Protein AF-A0A7X7X8V9-F1 (afdb_monomer_lite)

pLDDT: mean 85.04, std 15.78, range [30.56, 98.25]

Foldseek 3Di:
DDDDPPPLAQDPVLVVVLVVCQVQQFWKWFFFQPPVVRDTDIWTWRWHDWDADPRWIWTFTQTPVVRGTAIGTNSRTPDMDTDPDGDDDDPPDDPVLVVLAQQGHFQDVAWDKWKKKFAQVVLVVVVVGRHHPQWDWAADPNNIIIIIDTGGDLPSVLVVQCVCPVRMATPDDPVSNVVNVVVVVVVCVVVVD

Secondary structure (DSSP, 8-state):
--PPP---PPPHHHHHHHHHHHHHTEEEEEEEEETTTTEEEEEEEEEEEEEEETTEEEEEEEETTTTEEEEEEGGGEEEEEEEEEE----TT--HHHHHT-S--TT--SS-EEEEEEE-HHHHHHHHTS---TT-EEEE-TTS-EEEEEEES-HHHHHHHHHTTGGGEEEEE-HHHHHHHHHHHHHHHHHHT-

Sequence (193 aa):
TFSAPMLISANEQFLLDIHHAIYGSQCLWIRYYAAYRGEYTERTVMPYHLNNVRGDWYLIAFDKLRNEFRTFLVSRIENLKIMPEKFIRDAKFSVSDWMENAFQAERSSESTDISIKFNAVTARYIRERNWHISQRIEELEDGCLILHLKIGGLGELKRWVLQYGSGAEVLSPESLRQECIDEIKSVAGVYGI

Structure (mmCIF, N/CA/C/O backbone):
data_AF-A0A7X7X8V9-F1
#
_entry.id   AF-A0A7X7X8V9-F1
#
loop_
_atom_site.group_PDB
_atom_site.id
_atom_site.type_symbol
_atom_site.label_atom_id
_atom_site.label_alt_id
_atom_site.label_comp_id
_atom_site.label_asym_id
_atom_site.label_entity_id
_atom_site.label_seq_id
_atom_site.pdbx_PDB_ins_code
_atom_site.Cartn_x
_atom_site.Cartn_y
_atom_site.Cartn_z
_atom_site.occupancy
_atom_site.B_iso_or_equiv
_atom_site.auth_seq_id
_atom_site.auth_comp_id
_atom_site.auth_asym_id
_atom_site.auth_atom_id
_atom_site.pdbx_PDB_model_num
ATOM 1 N N . THR A 1 1 ? -19.572 10.347 -28.412 1.00 40.00 1 THR A N 1
ATOM 2 C CA . THR A 1 1 ? -19.564 11.035 -27.106 1.00 40.00 1 THR A CA 1
ATOM 3 C C . THR A 1 1 ? -19.126 10.019 -26.080 1.00 40.00 1 THR A C 1
ATOM 5 O O . THR A 1 1 ? -19.896 9.116 -25.785 1.00 40.00 1 THR A O 1
ATOM 8 N N . PHE A 1 2 ? -17.861 10.047 -25.661 1.00 32.69 2 PHE A N 1
ATOM 9 C CA . PHE A 1 2 ? -17.388 9.121 -24.632 1.00 32.69 2 PHE A CA 1
ATOM 10 C C . PHE A 1 2 ? -18.132 9.453 -23.338 1.00 32.69 2 PHE A C 1
ATOM 12 O O . PHE A 1 2 ? -17.999 10.557 -22.815 1.00 32.69 2 PHE A O 1
ATOM 19 N N . SER A 1 3 ? -18.975 8.531 -22.875 1.00 31.84 3 SER A N 1
ATOM 20 C CA . SER A 1 3 ? -19.481 8.570 -21.508 1.00 31.84 3 SER A CA 1
ATOM 21 C C . SER A 1 3 ? -18.255 8.444 -20.613 1.00 31.84 3 SER A C 1
ATOM 23 O O . SER A 1 3 ? -17.506 7.473 -20.733 1.00 31.84 3 SER A O 1
ATOM 25 N N . ALA A 1 4 ? -17.994 9.467 -19.798 1.00 30.56 4 ALA A N 1
ATOM 26 C CA . ALA A 1 4 ? -16.993 9.348 -18.755 1.00 30.56 4 ALA A CA 1
ATOM 27 C C . ALA A 1 4 ? -17.368 8.110 -17.926 1.00 30.56 4 ALA A C 1
ATOM 29 O O . ALA A 1 4 ? -18.532 8.011 -17.519 1.00 30.56 4 ALA A O 1
ATOM 30 N N . PRO A 1 5 ? -16.452 7.147 -17.710 1.00 36.91 5 PRO A N 1
ATOM 31 C CA . PRO A 1 5 ? -16.730 6.075 -16.768 1.00 36.91 5 PRO A CA 1
ATOM 32 C C . PRO A 1 5 ? -17.153 6.728 -15.451 1.00 36.91 5 PRO A C 1
ATOM 34 O O . PRO A 1 5 ? -16.608 7.776 -15.094 1.00 36.91 5 PRO A O 1
ATOM 37 N N . MET A 1 6 ? -18.137 6.150 -14.755 1.00 38.22 6 MET A N 1
ATOM 38 C CA . MET A 1 6 ? -18.414 6.526 -13.370 1.00 38.22 6 MET A CA 1
ATOM 39 C C . MET A 1 6 ? -17.099 6.359 -12.608 1.00 38.22 6 MET A C 1
ATOM 41 O O . MET A 1 6 ? -16.708 5.247 -12.259 1.00 38.22 6 MET A O 1
ATOM 45 N N . LEU A 1 7 ? -16.371 7.461 -12.430 1.00 44.31 7 LEU A N 1
ATOM 46 C CA . LEU A 1 7 ? -15.256 7.517 -11.513 1.00 44.31 7 LEU A CA 1
ATOM 47 C C . LEU A 1 7 ? -15.874 7.153 -10.173 1.00 44.31 7 LEU A C 1
ATOM 49 O O . LEU A 1 7 ? -16.784 7.842 -9.713 1.00 44.31 7 LEU A O 1
ATOM 53 N N . ILE A 1 8 ? -15.434 6.043 -9.584 1.00 52.38 8 ILE A N 1
ATOM 54 C CA . ILE A 1 8 ? -15.763 5.726 -8.199 1.00 52.38 8 ILE A CA 1
ATOM 55 C C . ILE A 1 8 ? -14.981 6.741 -7.357 1.00 52.38 8 ILE A C 1
ATOM 57 O O . ILE A 1 8 ? -13.916 6.447 -6.821 1.00 52.38 8 ILE A O 1
ATOM 61 N N . SER A 1 9 ? -15.449 7.986 -7.343 1.00 57.31 9 SER A N 1
ATOM 62 C CA . SER A 1 9 ? -14.928 9.034 -6.489 1.00 57.31 9 SER A CA 1
ATOM 63 C C . SER A 1 9 ? -15.422 8.774 -5.073 1.00 57.31 9 SER A C 1
ATOM 65 O O . SER A 1 9 ? -16.513 8.243 -4.848 1.00 57.31 9 SER A O 1
ATOM 67 N N . ALA A 1 10 ? -14.590 9.108 -4.091 1.00 62.38 10 ALA A N 1
ATOM 68 C CA . ALA A 1 10 ? -15.021 9.073 -2.705 1.00 62.38 10 ALA A CA 1
ATOM 69 C C . ALA A 1 10 ? -16.241 9.994 -2.533 1.00 62.38 10 ALA A C 1
ATOM 71 O O . ALA A 1 10 ? -16.217 11.141 -2.977 1.00 62.38 10 ALA A O 1
ATOM 72 N N . ASN A 1 11 ? -17.295 9.487 -1.892 1.00 80.88 11 ASN A N 1
ATOM 73 C CA . ASN A 1 11 ? -18.455 10.292 -1.529 1.00 80.88 11 ASN A CA 1
ATOM 74 C C . ASN A 1 11 ? -17.997 11.440 -0.610 1.00 80.88 11 ASN A C 1
ATOM 76 O O . ASN A 1 11 ? -17.388 11.187 0.431 1.00 80.88 11 ASN A O 1
ATOM 80 N N . GLU A 1 12 ? -18.284 12.688 -0.986 1.00 86.69 12 GLU A N 1
ATOM 81 C CA . GLU A 1 12 ? -17.872 13.882 -0.234 1.00 86.69 12 GLU A CA 1
ATOM 82 C C . GLU A 1 12 ? -18.353 13.843 1.221 1.00 86.69 12 GLU A C 1
ATOM 84 O O . GLU A 1 12 ? -17.598 14.181 2.133 1.00 86.69 12 GLU A O 1
ATOM 89 N N . GLN A 1 13 ? -19.566 13.334 1.459 1.00 91.56 13 GLN A N 1
ATOM 90 C CA . GLN A 1 13 ? -20.106 13.182 2.807 1.00 91.56 13 GLN A CA 1
ATOM 91 C C . GLN A 1 13 ? -19.273 12.204 3.640 1.00 91.56 13 GLN A C 1
ATOM 93 O O . GLN A 1 13 ? -19.005 12.467 4.808 1.00 91.56 13 GLN A O 1
ATOM 98 N N . PHE A 1 14 ? -18.794 11.110 3.041 1.00 94.81 14 PHE A N 1
ATOM 99 C CA . PHE A 1 14 ? -17.939 10.160 3.755 1.00 94.81 14 PHE A CA 1
ATOM 100 C C . PHE A 1 14 ? -16.604 10.791 4.139 1.00 94.81 14 PHE A C 1
ATOM 102 O O . PHE A 1 14 ? -16.119 10.542 5.238 1.00 94.81 14 PHE A O 1
ATOM 109 N N . LEU A 1 15 ? -16.018 11.634 3.286 1.00 94.81 15 LEU A N 1
ATOM 110 C CA . LEU A 1 15 ? -14.788 12.350 3.635 1.00 94.81 15 LEU A CA 1
ATOM 111 C C . LEU A 1 15 ? -15.001 13.274 4.840 1.00 94.81 15 LEU A C 1
ATOM 113 O O . LEU A 1 15 ? -14.177 13.274 5.756 1.00 94.81 15 LEU A O 1
ATOM 117 N N . LEU A 1 16 ? -16.119 14.006 4.872 1.00 95.50 16 LEU A N 1
ATOM 118 C CA . LEU A 1 16 ? -16.482 14.873 5.997 1.00 95.50 16 LEU A CA 1
ATOM 119 C C . LEU A 1 16 ? -16.727 14.074 7.282 1.00 95.50 16 LEU A C 1
ATOM 121 O O . LEU A 1 16 ? -16.186 14.417 8.333 1.00 95.50 16 LEU A O 1
ATOM 125 N N . ASP A 1 17 ? -17.482 12.980 7.204 1.00 96.75 17 ASP A N 1
ATOM 126 C CA . ASP A 1 17 ? -17.793 12.135 8.359 1.00 96.75 17 ASP A CA 1
ATOM 127 C C . ASP A 1 17 ? -16.538 11.466 8.930 1.00 96.75 17 ASP A C 1
ATOM 129 O O . ASP A 1 17 ? -16.342 11.426 10.148 1.00 96.75 17 ASP A O 1
ATOM 133 N N . ILE A 1 18 ? -15.646 10.987 8.059 1.00 97.44 18 ILE A N 1
ATOM 134 C CA . ILE A 1 18 ? -14.354 10.434 8.469 1.00 97.44 18 ILE A CA 1
ATOM 135 C C . ILE A 1 18 ? -13.502 11.525 9.122 1.00 97.44 18 ILE A C 1
ATOM 137 O O . ILE A 1 18 ? -12.921 11.285 10.180 1.00 97.44 18 ILE A O 1
ATOM 141 N N . HIS A 1 19 ? -13.439 12.726 8.541 1.00 96.06 19 HIS A N 1
ATOM 142 C CA . HIS A 1 19 ? -12.697 13.844 9.121 1.00 96.06 19 HIS A CA 1
ATOM 143 C C . HIS A 1 19 ? -13.219 14.209 10.522 1.00 96.06 19 HIS A C 1
ATOM 145 O O . HIS A 1 19 ? -12.429 14.357 11.458 1.00 96.06 19 HIS A O 1
ATOM 151 N N . HIS A 1 20 ? -14.543 14.270 10.706 1.00 95.69 20 HIS A N 1
ATOM 152 C CA . HIS A 1 20 ? -15.156 14.473 12.020 1.00 95.69 20 HIS A CA 1
ATOM 153 C C . HIS A 1 20 ? -14.797 13.362 13.010 1.00 95.69 20 HIS A C 1
ATOM 155 O O . HIS A 1 20 ? -14.433 13.655 14.150 1.00 95.69 20 HIS A O 1
ATOM 161 N N . ALA A 1 21 ? -14.840 12.097 12.586 1.00 97.25 21 ALA A N 1
ATOM 162 C CA . ALA A 1 21 ? -14.486 10.971 13.444 1.00 97.25 21 ALA A CA 1
ATOM 163 C C . ALA A 1 21 ? -13.001 10.977 13.847 1.00 97.25 21 ALA A C 1
ATOM 165 O O . ALA A 1 21 ? -12.688 10.691 15.004 1.00 97.25 21 ALA A O 1
ATOM 166 N N . ILE A 1 22 ? -12.091 11.366 12.943 1.00 96.50 22 ILE A N 1
ATOM 167 C CA . ILE A 1 22 ? -10.662 11.551 13.250 1.00 96.50 22 ILE A CA 1
ATOM 168 C C . ILE A 1 22 ? -10.482 12.639 14.313 1.00 96.50 22 ILE A C 1
ATOM 170 O O . ILE A 1 22 ? -9.761 12.433 15.292 1.00 96.50 22 ILE A O 1
ATOM 174 N N . TYR A 1 23 ? -11.138 13.791 14.138 1.00 95.38 23 TYR A N 1
ATOM 175 C CA . TYR A 1 23 ? -11.033 14.913 15.073 1.00 95.38 23 TYR A CA 1
ATOM 176 C C . TYR A 1 23 ? -11.617 14.564 16.450 1.00 95.38 23 TYR A C 1
ATOM 178 O O . TYR A 1 23 ? -11.004 14.828 17.483 1.00 95.38 23 TYR A O 1
ATOM 186 N N . GLY A 1 24 ? -12.776 13.900 16.474 1.00 96.06 24 GLY A N 1
ATOM 187 C CA . GLY A 1 24 ? -13.455 13.459 17.694 1.00 96.06 24 GLY A CA 1
ATOM 188 C C . GLY A 1 24 ? -12.862 12.208 18.353 1.00 96.06 24 GLY A C 1
ATOM 189 O O . GLY A 1 24 ? -13.334 11.821 19.425 1.00 96.06 24 GLY A O 1
ATOM 190 N N . SER A 1 25 ? -11.860 11.577 17.726 1.00 96.69 25 SER A N 1
ATOM 191 C CA . SER A 1 25 ? -11.327 10.254 18.093 1.00 96.69 25 SER A CA 1
ATOM 192 C C . SER A 1 25 ? -12.442 9.222 18.307 1.00 96.69 25 SER A C 1
ATOM 194 O O . SER A 1 25 ? -12.468 8.507 19.308 1.00 96.69 25 SER A O 1
ATOM 196 N N . GLN A 1 26 ? -13.398 9.176 17.377 1.00 98.00 26 GLN A N 1
ATOM 197 C CA . GLN A 1 26 ? -14.528 8.247 17.387 1.00 98.00 26 GLN A CA 1
ATOM 198 C C . GLN A 1 26 ? -14.274 7.073 16.448 1.00 98.00 26 GLN A C 1
ATOM 200 O O . GLN A 1 26 ? -13.757 7.248 15.345 1.00 98.00 26 GLN A O 1
ATOM 205 N N . CYS A 1 27 ? -14.658 5.873 16.874 1.00 98.06 27 CYS A N 1
ATOM 206 C CA . CYS A 1 27 ? -14.641 4.701 16.009 1.00 98.06 27 CYS A CA 1
ATOM 207 C C . CYS A 1 27 ? -15.608 4.890 14.828 1.00 98.06 27 CYS A C 1
ATOM 209 O O . CYS A 1 27 ? -16.650 5.539 14.941 1.00 98.06 27 CYS A O 1
ATOM 211 N N . LEU A 1 28 ? -15.291 4.258 13.703 1.00 98.12 28 LEU A N 1
ATOM 212 C CA . LEU A 1 28 ? -16.157 4.158 12.534 1.00 98.12 28 LEU A CA 1
ATOM 213 C C . LEU A 1 28 ? -16.538 2.701 12.324 1.00 98.12 28 LEU A C 1
ATOM 215 O O . LEU A 1 28 ? -15.669 1.832 12.327 1.00 98.12 28 LEU A O 1
ATOM 219 N N . TRP A 1 29 ? -17.816 2.437 12.087 1.00 98.25 29 TRP A N 1
ATOM 220 C CA . TRP A 1 29 ? -18.228 1.198 11.440 1.00 98.25 29 TRP A CA 1
ATOM 221 C C . TRP A 1 29 ? -18.285 1.436 9.932 1.00 98.25 29 TRP A C 1
ATOM 223 O O . TRP A 1 29 ? -18.834 2.447 9.492 1.00 98.25 29 TRP A O 1
ATOM 233 N N . ILE A 1 30 ? -17.719 0.523 9.145 1.00 97.69 30 ILE A N 1
ATOM 234 C CA . ILE A 1 30 ? -17.707 0.591 7.683 1.00 97.69 30 ILE A CA 1
ATOM 235 C C . ILE A 1 30 ? -18.130 -0.748 7.075 1.00 97.69 30 ILE A C 1
ATOM 237 O O . ILE A 1 30 ? -17.698 -1.812 7.528 1.00 97.69 30 ILE A O 1
ATOM 241 N N . ARG A 1 31 ? -18.921 -0.690 6.001 1.00 96.44 31 ARG A N 1
ATOM 242 C CA . ARG A 1 31 ? -19.138 -1.802 5.068 1.00 96.44 31 ARG A CA 1
ATOM 243 C C . ARG A 1 31 ? -18.219 -1.592 3.870 1.00 96.44 31 ARG A C 1
ATOM 245 O O . ARG A 1 31 ? -18.396 -0.650 3.103 1.00 96.44 31 ARG A O 1
ATOM 252 N N . TYR A 1 32 ? -17.197 -2.430 3.755 1.00 93.50 32 TYR A N 1
ATOM 253 C CA . TYR A 1 32 ? -16.057 -2.235 2.863 1.00 93.50 32 TYR A CA 1
ATOM 254 C C . TYR A 1 32 ? -15.944 -3.361 1.837 1.00 93.50 32 TYR A C 1
ATOM 256 O O . TYR A 1 32 ? -15.945 -4.540 2.205 1.00 93.50 32 TYR A O 1
ATOM 264 N N . TYR A 1 33 ? -15.794 -3.001 0.562 1.00 85.75 33 TYR A N 1
ATOM 265 C CA . TYR A 1 33 ? -15.563 -3.958 -0.516 1.00 85.75 33 TYR A CA 1
ATOM 266 C C . TYR A 1 33 ? -14.106 -4.449 -0.526 1.00 85.75 33 TYR A C 1
ATOM 268 O O . TYR A 1 33 ? -13.170 -3.718 -0.871 1.00 85.75 33 TYR A O 1
ATOM 276 N N . ALA A 1 34 ? -13.899 -5.715 -0.165 1.00 77.94 34 ALA A N 1
ATOM 277 C CA . ALA A 1 34 ? -12.593 -6.359 -0.173 1.00 77.94 34 ALA A CA 1
ATOM 278 C C . ALA A 1 34 ? -12.293 -6.930 -1.568 1.00 77.94 34 ALA A C 1
ATOM 280 O O . ALA A 1 34 ? -12.516 -8.110 -1.824 1.00 77.94 34 ALA A O 1
ATOM 281 N N . ALA A 1 35 ? -11.743 -6.098 -2.460 1.00 61.00 35 ALA A N 1
ATOM 282 C CA . ALA A 1 35 ? -11.515 -6.441 -3.871 1.00 61.00 35 ALA A CA 1
ATOM 283 C C . ALA A 1 35 ? -10.789 -7.783 -4.104 1.00 61.00 35 ALA A C 1
ATOM 285 O O . ALA A 1 35 ? -11.156 -8.513 -5.014 1.00 61.00 35 ALA A O 1
ATOM 286 N N . TYR A 1 36 ? -9.814 -8.142 -3.258 1.00 57.94 36 TYR A N 1
ATOM 287 C CA . TYR A 1 36 ? -9.097 -9.424 -3.355 1.00 57.94 36 TYR A CA 1
ATOM 288 C C . TYR A 1 36 ? -10.006 -10.652 -3.162 1.00 57.94 36 TYR A C 1
ATOM 290 O O . TYR A 1 36 ? -9.738 -11.712 -3.713 1.00 57.94 36 TYR A O 1
ATOM 298 N N . ARG A 1 37 ? -11.076 -10.519 -2.371 1.00 67.50 37 ARG A N 1
ATOM 299 C CA . ARG A 1 37 ? -12.037 -11.595 -2.080 1.00 67.50 37 ARG A CA 1
ATOM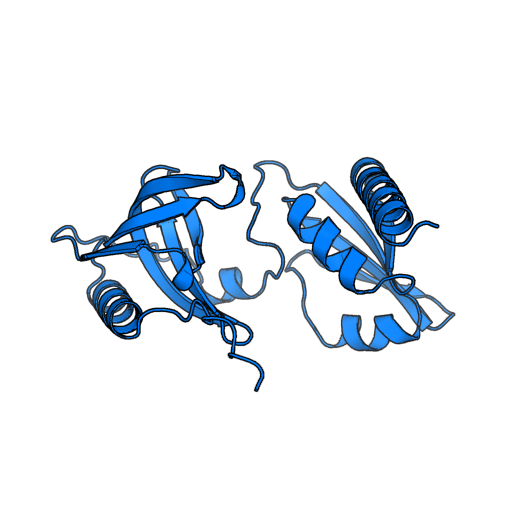 300 C C . ARG A 1 37 ? -13.334 -11.477 -2.880 1.00 67.50 37 ARG A C 1
ATOM 302 O O . ARG A 1 37 ? -14.143 -12.392 -2.840 1.00 67.50 37 ARG A O 1
ATOM 309 N N . GLY A 1 38 ? -13.546 -10.351 -3.563 1.00 74.38 38 GLY A N 1
ATOM 310 C CA . GLY A 1 38 ? -14.789 -10.072 -4.282 1.00 74.38 38 GLY A CA 1
ATOM 311 C C . GLY A 1 38 ? -16.024 -9.970 -3.379 1.00 74.38 38 GLY A C 1
ATOM 312 O O . GLY A 1 38 ? -17.137 -10.158 -3.857 1.00 74.38 38 GLY A O 1
ATOM 313 N N . GLU A 1 39 ? -15.851 -9.692 -2.082 1.00 83.69 39 GLU A N 1
ATOM 314 C CA . GLU A 1 39 ? -16.941 -9.686 -1.097 1.00 83.69 39 GLU A CA 1
ATOM 315 C C . GLU A 1 39 ? -16.968 -8.399 -0.262 1.00 83.69 39 GLU A C 1
ATOM 317 O O . GLU A 1 39 ? -15.951 -7.721 -0.073 1.00 83.69 39 GLU A O 1
ATOM 322 N N . TYR A 1 40 ? -18.144 -8.075 0.278 1.00 88.75 40 TYR A N 1
ATOM 323 C CA . TYR A 1 40 ? -18.288 -7.017 1.272 1.00 88.75 40 TYR A CA 1
ATOM 324 C C . TYR A 1 40 ? -17.991 -7.542 2.661 1.00 88.75 40 TYR A C 1
ATOM 326 O O . TYR A 1 40 ? -18.413 -8.629 3.049 1.00 88.75 40 TYR A O 1
ATOM 334 N N . THR A 1 41 ? -17.303 -6.720 3.437 1.00 91.19 41 THR A N 1
ATOM 335 C CA . THR A 1 41 ? -16.926 -7.057 4.798 1.00 91.19 41 THR A CA 1
ATOM 336 C C . THR A 1 41 ? -17.209 -5.891 5.734 1.00 91.19 41 THR A C 1
ATOM 338 O O . THR A 1 41 ? -17.050 -4.734 5.352 1.00 91.19 41 THR A O 1
ATOM 341 N N . GLU A 1 42 ? -17.626 -6.186 6.960 1.00 96.12 42 GLU A N 1
ATOM 342 C CA . GLU A 1 42 ? -17.899 -5.163 7.970 1.00 96.12 42 GLU A CA 1
ATOM 343 C C . GLU A 1 42 ? -16.706 -5.006 8.910 1.00 96.12 42 GLU A C 1
ATOM 345 O O . GLU A 1 42 ? -16.070 -5.993 9.304 1.00 96.12 42 GLU A O 1
ATOM 350 N N . ARG A 1 43 ? -16.361 -3.762 9.240 1.00 95.69 43 ARG A N 1
ATOM 351 C CA . ARG A 1 43 ? -15.220 -3.429 10.099 1.00 95.69 43 ARG A CA 1
ATOM 352 C C . ARG A 1 43 ? -15.598 -2.326 11.068 1.00 95.69 43 ARG A C 1
ATOM 354 O O . ARG A 1 43 ? -16.253 -1.367 10.676 1.00 95.69 43 ARG A O 1
ATOM 361 N N . THR A 1 44 ? -15.097 -2.428 12.294 1.00 98.00 44 THR A N 1
ATOM 362 C CA . THR A 1 44 ? -15.014 -1.288 13.209 1.00 98.00 44 THR A CA 1
ATOM 363 C C . THR A 1 44 ? -13.565 -0.839 13.255 1.00 98.00 44 THR A C 1
ATOM 365 O O . THR A 1 44 ? -12.685 -1.623 13.616 1.00 98.00 44 THR A O 1
ATOM 368 N N . VAL A 1 45 ? -13.312 0.408 12.875 1.00 98.06 45 VAL A N 1
ATOM 369 C CA . VAL A 1 45 ? -11.967 0.964 12.741 1.00 98.06 45 VAL A CA 1
ATOM 370 C C . VAL A 1 45 ? -11.807 2.218 13.592 1.00 98.06 45 VAL A C 1
ATOM 372 O O . VAL A 1 45 ? -12.756 2.976 13.784 1.00 98.06 45 VAL A O 1
ATOM 375 N N . MET A 1 46 ? -10.600 2.450 14.097 1.00 97.88 46 MET A N 1
ATOM 376 C CA . MET A 1 46 ? -10.223 3.697 14.762 1.00 97.88 46 MET A CA 1
ATOM 377 C C . MET A 1 46 ? -9.510 4.576 13.728 1.00 97.88 46 MET A C 1
ATOM 379 O O . MET A 1 46 ? -8.387 4.235 13.353 1.00 97.88 46 MET A O 1
ATOM 383 N N . PRO A 1 47 ? -10.136 5.634 13.188 1.00 96.88 47 PRO A N 1
ATOM 384 C CA . PRO A 1 47 ? -9.570 6.416 12.091 1.00 96.88 47 PRO A CA 1
ATOM 385 C C . PRO A 1 47 ? -8.462 7.371 12.560 1.00 96.88 47 PRO A C 1
ATOM 387 O O . PRO A 1 47 ? -8.658 8.159 13.479 1.00 96.88 47 PRO A O 1
ATOM 390 N N . TYR A 1 48 ? -7.297 7.346 11.908 1.00 95.25 48 TYR A N 1
ATOM 391 C CA . TYR A 1 48 ? -6.149 8.190 12.271 1.00 95.25 48 TYR A CA 1
ATOM 392 C C . TYR A 1 48 ? -5.903 9.308 11.264 1.00 95.25 48 TYR A C 1
ATOM 394 O O . TYR A 1 48 ? -5.597 10.434 11.663 1.00 95.25 48 TYR A O 1
ATOM 402 N N . HIS A 1 49 ? -6.003 9.027 9.969 1.00 93.38 49 HIS A N 1
ATOM 403 C CA . HIS A 1 49 ? -5.665 10.020 8.958 1.00 93.38 49 HIS A CA 1
ATOM 404 C C . HIS A 1 49 ? -6.369 9.754 7.631 1.00 93.38 49 HIS A C 1
ATOM 406 O O . HIS A 1 49 ? -6.601 8.601 7.268 1.00 93.38 49 HIS A O 1
ATOM 412 N N . LEU A 1 50 ? -6.669 10.830 6.907 1.00 92.31 50 LEU A N 1
ATOM 413 C CA . LEU A 1 50 ? -7.098 10.795 5.515 1.00 92.31 50 LEU A CA 1
ATOM 414 C C . LEU A 1 50 ? -5.958 11.303 4.643 1.00 92.31 50 LEU A C 1
ATOM 416 O O . LEU A 1 50 ? -5.496 12.423 4.829 1.00 92.31 50 LEU A O 1
ATOM 420 N N . ASN A 1 51 ? -5.544 10.490 3.680 1.00 87.00 51 ASN A N 1
ATOM 421 C CA . ASN A 1 51 ? -4.483 10.816 2.742 1.00 87.00 51 ASN A CA 1
ATOM 422 C C . ASN A 1 51 ? -5.031 10.817 1.310 1.00 87.00 51 ASN A C 1
ATOM 424 O O . ASN A 1 51 ? -5.732 9.879 0.928 1.00 87.00 51 ASN A O 1
ATOM 428 N N . ASN A 1 52 ? -4.699 11.838 0.517 1.00 82.88 52 ASN A N 1
ATOM 429 C CA . ASN A 1 52 ? -5.004 11.856 -0.911 1.00 82.88 52 ASN A CA 1
ATOM 430 C C . ASN A 1 52 ? -3.750 11.495 -1.710 1.00 82.88 52 ASN A C 1
ATOM 432 O O . ASN A 1 52 ? -2.749 12.209 -1.668 1.00 82.88 52 ASN A O 1
ATOM 436 N N . VAL A 1 53 ? -3.814 10.398 -2.461 1.00 71.50 53 VAL A N 1
ATOM 437 C CA . VAL A 1 53 ? -2.723 9.952 -3.330 1.00 71.50 53 VAL A CA 1
ATOM 438 C C . VAL A 1 53 ? -3.242 9.887 -4.754 1.00 71.50 53 VAL A C 1
ATOM 440 O O . VAL A 1 53 ? -4.059 9.036 -5.084 1.00 71.50 53 VAL A O 1
ATOM 443 N N . ARG A 1 54 ? -2.742 10.786 -5.612 1.00 68.19 54 ARG A N 1
ATOM 444 C CA . ARG A 1 54 ? -3.073 10.834 -7.049 1.00 68.19 54 ARG A CA 1
ATOM 445 C C . ARG A 1 54 ? -4.586 10.881 -7.331 1.00 68.19 54 ARG A C 1
ATOM 447 O O . ARG A 1 54 ? -5.043 10.313 -8.315 1.00 68.19 54 ARG A O 1
ATOM 454 N N . GLY A 1 55 ? -5.349 11.573 -6.481 1.00 73.81 55 GLY A N 1
ATOM 455 C CA . GLY A 1 55 ? -6.801 11.725 -6.618 1.00 73.81 55 GLY A CA 1
ATOM 456 C C . GLY A 1 55 ? -7.623 10.714 -5.816 1.00 73.81 55 GLY A C 1
ATOM 457 O O . GLY A 1 55 ? -8.791 10.980 -5.543 1.00 73.81 55 GLY A O 1
ATOM 458 N N . ASP A 1 56 ? -7.013 9.627 -5.348 1.00 78.06 56 ASP A N 1
ATOM 459 C CA . ASP A 1 56 ? -7.674 8.634 -4.508 1.00 78.06 56 ASP A CA 1
ATOM 460 C C . ASP A 1 56 ? -7.538 8.970 -3.021 1.00 78.06 56 ASP A C 1
ATOM 462 O O . ASP A 1 56 ? -6.455 9.296 -2.531 1.00 78.06 56 ASP A O 1
ATOM 466 N N . TRP A 1 57 ? -8.642 8.848 -2.285 1.00 87.62 57 TRP A N 1
ATOM 467 C CA . TRP A 1 57 ? -8.666 9.044 -0.837 1.00 87.62 57 TRP A CA 1
ATOM 468 C C . TRP A 1 57 ? -8.485 7.725 -0.092 1.00 87.62 57 TRP A C 1
ATOM 470 O O . TRP A 1 57 ? -9.222 6.761 -0.305 1.00 87.62 57 TRP A O 1
ATOM 480 N N . TYR A 1 58 ? -7.538 7.721 0.839 1.00 88.75 58 TYR A N 1
ATOM 481 C CA . TYR A 1 58 ? -7.187 6.592 1.685 1.00 88.75 58 TYR A CA 1
ATOM 482 C C . TYR A 1 58 ? -7.392 6.950 3.156 1.00 88.75 58 TYR A C 1
ATOM 484 O O . TYR A 1 58 ? -6.878 7.958 3.637 1.00 88.75 58 TYR A O 1
ATOM 492 N N . LEU A 1 59 ? -8.109 6.098 3.882 1.00 93.31 59 LEU A N 1
ATOM 493 C CA . LEU A 1 59 ? -8.248 6.156 5.329 1.00 93.31 59 LEU A CA 1
ATOM 494 C C . LEU A 1 59 ? -7.216 5.234 5.981 1.00 93.31 59 LEU A C 1
ATOM 496 O O . LEU A 1 59 ? -7.270 4.018 5.812 1.00 93.31 59 LEU A O 1
ATOM 500 N N . ILE A 1 60 ? -6.313 5.810 6.765 1.00 93.38 60 ILE A N 1
ATOM 501 C CA . ILE A 1 60 ? -5.408 5.080 7.652 1.00 93.38 60 ILE A CA 1
ATOM 502 C C . ILE A 1 60 ? -6.126 4.893 8.987 1.00 93.38 60 ILE A C 1
ATOM 504 O O . ILE A 1 60 ? -6.498 5.877 9.635 1.00 93.38 60 ILE A O 1
ATOM 508 N N . ALA A 1 61 ? -6.339 3.645 9.398 1.00 94.81 61 ALA A N 1
ATOM 509 C CA . ALA A 1 61 ? -7.088 3.331 10.607 1.00 94.81 61 ALA A CA 1
ATOM 510 C C . ALA A 1 61 ? -6.605 2.038 11.277 1.00 94.81 61 ALA A C 1
ATOM 512 O O . ALA A 1 61 ? -6.120 1.125 10.610 1.00 94.81 61 ALA A O 1
ATOM 513 N N . PHE A 1 62 ? -6.773 1.940 12.595 1.00 95.12 62 PHE A N 1
ATOM 514 C CA . PHE A 1 62 ? -6.583 0.684 13.321 1.00 95.12 62 PHE A CA 1
ATOM 515 C C . PHE A 1 62 ? -7.825 -0.196 13.153 1.00 95.12 62 PHE A C 1
ATOM 517 O O . PHE A 1 62 ? -8.917 0.189 13.576 1.00 95.12 62 PHE A O 1
ATOM 524 N N . ASP A 1 63 ? -7.678 -1.358 12.521 1.00 95.19 63 ASP A N 1
ATOM 525 C CA . ASP A 1 63 ? -8.757 -2.320 12.303 1.00 95.19 63 ASP A CA 1
ATOM 526 C C . ASP A 1 63 ? -8.918 -3.211 13.539 1.00 95.19 63 ASP A C 1
ATOM 528 O O . ASP A 1 63 ? -8.067 -4.058 13.814 1.00 95.19 63 ASP A O 1
ATOM 532 N N . LYS A 1 64 ? -10.028 -3.064 14.276 1.00 95.25 64 LYS A N 1
ATOM 533 C CA . LYS A 1 64 ? -10.279 -3.859 15.491 1.00 95.25 64 LYS A CA 1
ATOM 534 C C . LYS A 1 64 ? -10.459 -5.347 15.195 1.00 95.25 64 LYS A C 1
ATOM 536 O O . LYS A 1 64 ? -10.184 -6.164 16.066 1.00 95.25 64 LYS A O 1
ATOM 541 N N . LEU A 1 65 ? -10.910 -5.712 13.991 1.00 90.50 65 LEU A N 1
ATOM 542 C CA . LEU A 1 65 ? -11.084 -7.116 13.614 1.00 90.50 65 LEU A CA 1
ATOM 543 C C . LEU A 1 65 ? -9.734 -7.808 13.397 1.00 90.50 65 LEU A C 1
ATOM 545 O O . LEU A 1 65 ? -9.590 -8.991 13.692 1.00 90.50 65 LEU A O 1
ATOM 549 N N . ARG A 1 66 ? -8.759 -7.084 12.840 1.00 87.50 66 ARG A N 1
ATOM 550 C CA . ARG A 1 66 ? -7.417 -7.608 12.537 1.00 87.50 66 ARG A CA 1
ATOM 551 C C . ARG A 1 66 ? -6.375 -7.272 13.596 1.00 87.50 66 ARG A C 1
ATOM 553 O O . ARG A 1 66 ? -5.308 -7.871 13.585 1.00 87.50 66 ARG A O 1
ATOM 560 N N . ASN A 1 67 ? -6.715 -6.378 14.520 1.00 90.56 67 ASN A N 1
ATOM 561 C CA . ASN A 1 67 ? -5.846 -5.885 15.579 1.00 90.56 67 ASN A CA 1
ATOM 562 C C . ASN A 1 67 ? -4.533 -5.284 15.040 1.00 90.56 67 ASN A C 1
ATOM 564 O O . ASN A 1 67 ? -3.456 -5.516 15.583 1.00 90.56 67 ASN A O 1
ATOM 568 N N . GLU A 1 68 ? -4.626 -4.529 13.945 1.00 88.50 68 GLU A N 1
ATOM 569 C CA . GLU A 1 68 ? -3.485 -3.894 13.280 1.00 88.50 68 GLU A CA 1
ATOM 570 C C . GLU A 1 68 ? -3.915 -2.632 12.515 1.00 88.50 68 GLU A C 1
ATOM 572 O O . GLU A 1 68 ? -5.086 -2.460 12.167 1.00 88.50 68 GLU A O 1
ATOM 577 N N . PHE A 1 69 ? -2.960 -1.749 12.213 1.00 88.81 69 PHE A N 1
ATOM 578 C CA . PHE A 1 69 ? -3.198 -0.614 11.321 1.00 88.81 69 PHE A CA 1
ATOM 579 C C . PHE A 1 69 ? -3.314 -1.067 9.866 1.00 88.81 69 PHE A C 1
ATOM 581 O O . PHE A 1 69 ? -2.536 -1.899 9.396 1.00 88.81 69 PHE A O 1
ATOM 588 N N . ARG A 1 70 ? -4.276 -0.491 9.145 1.00 88.06 70 ARG A N 1
ATOM 589 C CA . ARG A 1 70 ? -4.539 -0.754 7.730 1.00 88.06 70 ARG A CA 1
ATOM 590 C C . ARG A 1 70 ? -4.922 0.526 7.001 1.00 88.06 70 ARG A C 1
ATOM 592 O O . ARG A 1 70 ? -5.398 1.492 7.599 1.00 88.06 70 ARG A O 1
ATOM 599 N N . THR A 1 71 ? -4.756 0.483 5.686 1.00 88.06 71 THR A N 1
ATOM 600 C CA . THR A 1 71 ? -5.207 1.532 4.775 1.00 88.06 71 THR A CA 1
ATOM 601 C C . THR A 1 71 ? -6.449 1.051 4.023 1.00 88.06 71 THR A C 1
ATOM 603 O O . THR A 1 71 ? -6.449 -0.028 3.429 1.00 88.06 71 THR A O 1
ATOM 606 N N . PHE A 1 72 ? -7.510 1.854 4.035 1.00 89.00 72 PHE A N 1
ATOM 607 C CA . PHE A 1 72 ? -8.778 1.590 3.357 1.00 89.00 72 PHE A CA 1
ATOM 608 C C . PHE A 1 72 ? -8.989 2.616 2.248 1.00 89.00 72 PHE A C 1
ATOM 610 O O . PHE A 1 72 ? -8.904 3.815 2.496 1.00 89.00 72 PHE A O 1
ATOM 617 N N . LEU A 1 73 ? -9.292 2.168 1.031 1.00 88.62 73 LEU A N 1
ATOM 618 C CA . LEU A 1 73 ? -9.636 3.079 -0.060 1.00 88.62 73 LEU A CA 1
ATOM 619 C C . LEU A 1 73 ? -11.066 3.592 0.159 1.00 88.62 73 LEU A C 1
ATOM 621 O O . LEU A 1 73 ? -12.003 2.794 0.167 1.00 88.62 73 LEU A O 1
ATOM 625 N N . VAL A 1 74 ? -11.256 4.898 0.347 1.00 92.88 74 VAL A N 1
ATOM 626 C CA . VAL A 1 74 ? -12.563 5.467 0.732 1.00 92.88 74 VAL A CA 1
ATOM 627 C C . VAL A 1 74 ? -13.627 5.194 -0.333 1.00 92.88 74 VAL A C 1
ATOM 629 O O . VAL A 1 74 ? -14.771 4.913 0.006 1.00 92.88 74 VAL A O 1
ATOM 632 N N . SER A 1 75 ? -13.245 5.162 -1.611 1.00 87.25 75 SER A N 1
ATOM 633 C CA . SER A 1 75 ? -14.141 4.811 -2.721 1.00 87.25 75 SER A CA 1
ATOM 634 C C . SER A 1 75 ? -14.685 3.372 -2.665 1.00 87.25 75 SER A C 1
ATOM 636 O O . SER A 1 75 ? -15.662 3.064 -3.340 1.00 87.25 75 SER A O 1
ATOM 638 N N . ARG A 1 76 ? -14.100 2.483 -1.845 1.00 89.62 76 ARG A N 1
ATOM 639 C CA . ARG A 1 76 ? -14.589 1.106 -1.608 1.00 89.62 76 ARG A CA 1
ATOM 640 C C . ARG A 1 76 ? -15.480 0.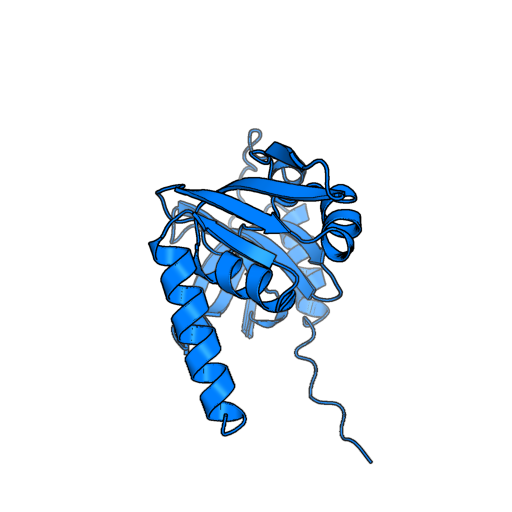972 -0.372 1.00 89.62 76 ARG A C 1
ATOM 642 O O . ARG A 1 76 ? -15.941 -0.133 -0.076 1.00 89.62 76 ARG A O 1
ATOM 649 N N . ILE A 1 77 ? -15.698 2.055 0.371 1.00 94.25 77 ILE A N 1
ATOM 650 C CA . ILE A 1 77 ? -16.662 2.080 1.470 1.00 94.25 77 ILE A CA 1
ATOM 651 C C . ILE A 1 77 ? -18.047 2.239 0.848 1.00 94.25 77 ILE A C 1
ATOM 653 O O . ILE A 1 77 ? -18.335 3.240 0.205 1.00 94.25 77 ILE A O 1
ATOM 657 N N . GLU A 1 78 ? -18.903 1.242 1.038 1.00 93.75 78 GLU A N 1
ATOM 658 C CA . GLU A 1 78 ? -20.296 1.299 0.594 1.00 93.75 78 GLU A CA 1
ATOM 659 C C . GLU A 1 78 ? -21.163 2.046 1.608 1.00 93.75 78 GLU A C 1
ATOM 661 O O . GLU A 1 78 ? -22.057 2.802 1.239 1.00 93.75 78 GLU A O 1
ATOM 666 N N . ASN A 1 79 ? -20.894 1.845 2.899 1.00 95.69 79 ASN A N 1
ATOM 667 C CA . ASN A 1 79 ? -21.618 2.507 3.973 1.00 95.69 79 ASN A CA 1
ATOM 668 C C . ASN A 1 79 ? -20.698 2.769 5.166 1.00 95.69 79 ASN A C 1
ATOM 670 O O . ASN A 1 79 ? -19.803 1.968 5.448 1.00 95.69 79 ASN A O 1
ATOM 674 N N . LEU A 1 80 ? -20.942 3.867 5.876 1.00 97.00 80 LEU A N 1
ATOM 675 C CA . LEU A 1 80 ? -20.186 4.282 7.049 1.00 97.00 80 LEU A CA 1
ATOM 676 C C . LEU A 1 80 ? -21.131 4.799 8.140 1.00 97.00 80 LEU A C 1
ATOM 678 O O . LEU A 1 80 ? -22.146 5.431 7.858 1.00 97.00 80 LEU A O 1
ATOM 682 N N . LYS A 1 81 ? -20.777 4.538 9.401 1.00 97.44 81 LYS A N 1
ATOM 683 C CA . LYS A 1 81 ? -21.444 5.102 10.580 1.00 97.44 81 LYS A CA 1
ATOM 684 C C . LYS A 1 81 ? -20.412 5.547 11.610 1.00 97.44 81 LYS A C 1
ATOM 686 O O . LYS A 1 81 ? -19.526 4.771 11.972 1.00 97.44 81 LYS A O 1
ATOM 691 N N . ILE A 1 82 ? -20.558 6.771 12.116 1.00 97.56 82 ILE A N 1
ATOM 692 C CA . ILE A 1 82 ? -19.797 7.246 13.277 1.00 97.56 82 ILE A CA 1
ATOM 693 C C . ILE A 1 82 ? -20.344 6.556 14.524 1.00 97.56 82 ILE A C 1
ATOM 695 O O . ILE A 1 82 ? -21.544 6.592 14.795 1.00 97.56 82 ILE A O 1
ATOM 699 N N . MET A 1 83 ? -19.459 5.917 15.281 1.00 97.44 83 MET A N 1
ATOM 700 C CA . MET A 1 83 ? -19.822 5.193 16.491 1.00 97.44 83 MET A CA 1
ATOM 701 C C . MET A 1 83 ? -19.732 6.109 17.723 1.00 97.44 83 MET A C 1
ATOM 703 O O . MET A 1 83 ? -18.916 7.034 17.763 1.00 97.44 83 MET A O 1
ATOM 707 N N . PRO A 1 84 ? -20.533 5.849 18.771 1.00 94.56 84 PRO A N 1
ATOM 708 C CA . PRO A 1 84 ? -20.413 6.564 20.043 1.00 94.56 84 PRO A CA 1
ATOM 709 C C . PRO A 1 84 ? -19.119 6.210 20.793 1.00 94.56 84 PRO A C 1
ATOM 711 O O . PRO A 1 84 ? -18.657 6.986 21.628 1.00 94.56 84 PRO A O 1
ATOM 714 N N . GLU A 1 85 ? -18.531 5.045 20.501 1.00 96.94 85 GLU A N 1
ATOM 715 C CA . GLU A 1 85 ? -17.256 4.610 21.067 1.00 96.94 85 GLU A CA 1
ATOM 716 C C . GLU A 1 85 ? -16.125 5.557 20.643 1.00 96.94 85 GLU A C 1
ATOM 718 O O . GLU A 1 85 ? -15.905 5.790 19.452 1.00 96.94 85 GLU A O 1
ATOM 723 N N . LYS A 1 86 ? -15.384 6.066 21.630 1.00 96.69 86 LYS A N 1
ATOM 724 C CA . LYS A 1 86 ? -14.145 6.816 21.423 1.00 96.69 86 LYS A CA 1
ATOM 725 C C . LYS A 1 86 ? -12.934 5.930 21.661 1.00 96.69 86 LYS A C 1
ATOM 727 O O . LYS A 1 86 ? -12.999 4.982 22.440 1.00 96.69 86 LYS A O 1
ATOM 732 N N . PHE A 1 87 ? -11.820 6.280 21.038 1.00 96.19 87 PHE A N 1
ATOM 733 C CA . PHE A 1 87 ? -10.540 5.618 21.248 1.00 96.19 87 PHE A CA 1
ATOM 734 C C . PHE A 1 87 ? -9.471 6.624 21.672 1.00 96.19 87 PHE A C 1
ATOM 736 O O . PHE A 1 87 ? -9.561 7.820 21.398 1.00 96.19 87 PHE A O 1
ATOM 743 N N . ILE A 1 88 ? -8.446 6.122 22.356 1.00 93.69 88 ILE A N 1
ATOM 744 C CA . ILE A 1 88 ? -7.241 6.891 22.659 1.00 93.69 88 ILE A CA 1
ATOM 745 C C . ILE A 1 88 ? -6.261 6.635 21.523 1.00 93.69 88 ILE A C 1
ATOM 747 O O . ILE A 1 88 ? -5.984 5.484 21.186 1.00 93.69 88 ILE A O 1
ATOM 751 N N . ARG A 1 89 ? -5.760 7.709 20.912 1.00 89.88 89 ARG A N 1
ATOM 752 C CA . ARG A 1 89 ? -4.762 7.600 19.847 1.00 89.88 89 ARG A CA 1
ATOM 753 C C . ARG A 1 89 ? -3.467 7.039 20.431 1.00 89.88 89 ARG A C 1
ATOM 755 O O . ARG A 1 89 ? -3.001 7.514 21.465 1.00 89.88 89 ARG A O 1
ATOM 762 N N . ASP A 1 90 ? -2.889 6.051 19.763 1.00 87.06 90 ASP A N 1
ATOM 763 C CA . ASP A 1 90 ? -1.583 5.515 20.121 1.00 87.06 90 ASP A CA 1
ATOM 764 C C . ASP A 1 90 ? -0.519 6.587 19.864 1.00 87.06 90 ASP A C 1
ATOM 766 O O . ASP A 1 90 ? -0.264 6.966 18.721 1.00 87.06 90 ASP A O 1
ATOM 770 N N . ALA A 1 91 ? 0.096 7.083 20.939 1.00 80.69 91 ALA A N 1
ATOM 771 C CA . ALA A 1 91 ? 1.125 8.117 20.876 1.00 80.69 91 ALA A CA 1
ATOM 772 C C . ALA A 1 91 ? 2.396 7.659 20.142 1.00 80.69 91 ALA A C 1
ATOM 774 O O . ALA A 1 91 ? 3.196 8.496 19.732 1.00 80.69 91 ALA A O 1
ATOM 775 N N . LYS A 1 92 ? 2.597 6.345 19.982 1.00 82.94 92 LYS A N 1
ATOM 776 C CA . LYS A 1 92 ? 3.728 5.782 19.236 1.00 82.94 92 LYS A CA 1
ATOM 777 C C . LYS A 1 92 ? 3.461 5.699 17.735 1.00 82.94 92 LYS A C 1
ATOM 779 O O . LYS A 1 92 ? 4.388 5.439 16.974 1.00 82.94 92 LYS A O 1
ATOM 784 N N . PHE A 1 93 ? 2.216 5.885 17.299 1.00 80.81 93 PHE A N 1
ATOM 785 C CA . PHE A 1 93 ? 1.867 5.815 15.889 1.00 80.81 93 PHE A CA 1
ATOM 786 C C . PHE A 1 93 ? 2.133 7.154 15.189 1.00 80.81 93 PHE A C 1
ATOM 788 O O . PHE A 1 93 ? 1.437 8.142 15.427 1.00 80.81 93 PHE A O 1
ATOM 795 N N . SER A 1 94 ? 3.109 7.169 14.280 1.00 81.19 94 SER A N 1
ATOM 796 C CA . SER A 1 94 ? 3.397 8.307 13.403 1.00 81.19 94 SER A CA 1
ATOM 797 C C . SER A 1 94 ? 2.728 8.112 12.043 1.00 81.19 94 SER A C 1
ATOM 799 O O . SER A 1 94 ? 3.013 7.157 11.320 1.00 81.19 94 SER A O 1
ATOM 801 N N . VAL A 1 95 ? 1.837 9.039 11.679 1.00 77.25 95 VAL A N 1
ATOM 802 C CA . VAL A 1 95 ? 1.229 9.083 10.337 1.00 77.25 95 VAL A CA 1
ATOM 803 C C . VAL A 1 95 ? 2.287 9.378 9.276 1.00 77.25 95 VAL A C 1
ATOM 805 O O . VAL A 1 95 ? 2.200 8.834 8.182 1.00 77.25 95 VAL A O 1
ATOM 808 N N . SER A 1 96 ? 3.287 10.204 9.588 1.00 72.06 96 SER A N 1
ATOM 809 C CA . SER A 1 96 ? 4.375 10.523 8.660 1.00 72.06 96 SER A CA 1
ATOM 810 C C . SER A 1 96 ? 5.198 9.275 8.344 1.00 72.06 96 SER A C 1
ATOM 812 O O . SER A 1 96 ? 5.333 8.916 7.179 1.00 72.06 96 SER A O 1
ATOM 814 N N . ASP A 1 97 ? 5.618 8.537 9.376 1.00 71.00 97 ASP A N 1
ATOM 815 C CA . ASP A 1 97 ? 6.371 7.285 9.221 1.00 71.00 97 ASP A CA 1
ATOM 816 C C . ASP A 1 97 ? 5.519 6.230 8.508 1.00 71.00 97 ASP A C 1
ATOM 818 O O . ASP A 1 97 ? 6.023 5.428 7.724 1.00 71.00 97 ASP A O 1
ATOM 822 N N . TRP A 1 98 ? 4.203 6.230 8.755 1.00 73.06 98 TRP A N 1
ATOM 823 C CA . TRP A 1 98 ? 3.268 5.418 7.988 1.00 73.06 98 TRP A CA 1
ATOM 824 C C . TRP A 1 98 ? 3.313 5.818 6.511 1.00 73.06 98 TRP A C 1
ATOM 826 O O . TRP A 1 98 ? 3.576 4.975 5.667 1.00 73.06 98 TRP A O 1
ATOM 836 N N . MET A 1 99 ? 3.119 7.092 6.174 1.00 67.62 99 MET A N 1
ATOM 837 C CA . MET A 1 99 ? 2.996 7.583 4.796 1.00 67.62 99 MET A CA 1
ATOM 838 C C . MET A 1 99 ? 4.278 7.512 3.955 1.00 67.62 99 MET A C 1
ATOM 840 O O . MET A 1 99 ? 4.170 7.391 2.737 1.00 67.62 99 MET A O 1
ATOM 844 N N . GLU A 1 100 ? 5.467 7.533 4.557 1.00 61.06 100 GLU A N 1
ATOM 845 C CA . GLU A 1 100 ? 6.751 7.448 3.836 1.00 61.06 100 GLU A CA 1
ATOM 846 C C . GLU A 1 100 ? 7.010 6.084 3.157 1.00 61.06 100 GLU A C 1
ATOM 848 O O . GLU A 1 100 ? 7.973 5.928 2.408 1.00 61.06 100 GLU A O 1
ATOM 853 N N . ASN A 1 101 ? 6.136 5.093 3.360 1.00 57.91 101 ASN A N 1
ATOM 854 C CA . ASN A 1 101 ? 6.281 3.750 2.803 1.00 57.91 101 ASN A CA 1
ATOM 855 C C . ASN A 1 101 ? 5.330 3.529 1.609 1.00 57.91 101 ASN A C 1
ATOM 857 O O . ASN A 1 101 ? 4.113 3.508 1.773 1.00 57.91 101 ASN A O 1
ATOM 861 N N . ALA A 1 102 ? 5.850 3.324 0.396 1.00 52.53 102 ALA A N 1
ATOM 862 C CA . ALA A 1 102 ? 5.034 3.210 -0.822 1.00 52.53 102 ALA A CA 1
ATOM 863 C C . ALA A 1 102 ? 4.340 1.842 -1.015 1.00 52.53 102 ALA A C 1
ATOM 865 O O . ALA A 1 102 ? 3.459 1.739 -1.861 1.00 52.53 102 ALA A O 1
ATOM 866 N N . PHE A 1 103 ? 4.703 0.810 -0.241 1.00 57.25 103 PHE A N 1
ATOM 867 C CA . PHE A 1 103 ? 4.272 -0.590 -0.437 1.00 57.25 103 PHE A CA 1
ATOM 868 C C . PHE A 1 103 ? 3.468 -1.154 0.748 1.00 57.25 103 PHE A C 1
ATOM 870 O O . PHE A 1 103 ? 3.824 -2.163 1.353 1.00 57.25 103 PHE A O 1
ATOM 877 N N . GLN A 1 104 ? 2.416 -0.451 1.163 1.00 54.59 104 GLN A N 1
ATOM 878 C CA . GLN A 1 104 ? 1.725 -0.738 2.427 1.00 54.59 104 GLN A CA 1
ATOM 879 C C . GLN A 1 104 ? 0.482 -1.623 2.319 1.00 54.59 104 GLN A C 1
ATOM 881 O O . GLN A 1 104 ? -0.035 -2.042 3.358 1.00 54.59 104 GLN A O 1
ATOM 886 N N . ALA A 1 105 ? -0.048 -1.889 1.120 1.00 46.50 105 ALA A N 1
ATOM 887 C CA . ALA A 1 105 ? -1.366 -2.517 0.992 1.00 46.50 105 ALA A CA 1
ATOM 888 C C . ALA A 1 105 ? -1.367 -4.003 1.398 1.00 46.50 105 ALA A C 1
ATOM 890 O O . ALA A 1 105 ? -2.413 -4.550 1.756 1.00 46.50 105 ALA A O 1
ATOM 891 N N . GLU A 1 106 ? -0.199 -4.643 1.403 1.00 46.59 106 GLU A N 1
ATOM 892 C CA . GLU A 1 106 ? -0.028 -6.058 1.716 1.00 46.59 106 GLU A C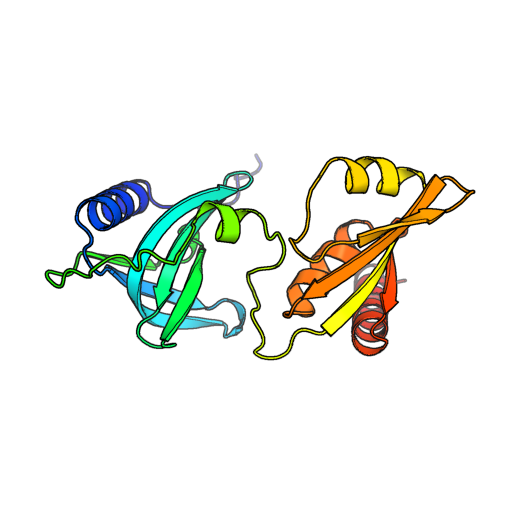A 1
ATOM 893 C C . GLU A 1 106 ? 1.062 -6.242 2.794 1.00 46.59 106 GLU A C 1
ATOM 895 O O . GLU A 1 106 ? 2.134 -6.782 2.551 1.00 46.59 106 GLU A O 1
ATOM 900 N N . ARG A 1 107 ? 0.799 -5.809 4.037 1.00 48.16 107 ARG A N 1
ATOM 901 C CA . ARG A 1 107 ? 1.608 -6.243 5.191 1.00 48.16 107 ARG A CA 1
ATOM 902 C C . ARG A 1 107 ? 1.410 -7.750 5.417 1.00 48.16 107 ARG A C 1
ATOM 904 O O . ARG A 1 107 ? 0.517 -8.160 6.153 1.00 48.16 107 ARG A O 1
ATOM 911 N N . SER A 1 108 ? 2.211 -8.586 4.759 1.00 49.31 108 SER A N 1
ATOM 912 C CA . SER A 1 108 ? 2.479 -9.946 5.234 1.00 49.31 108 SER A CA 1
ATOM 913 C C . SER A 1 108 ? 3.303 -9.865 6.521 1.00 49.31 108 SER A C 1
ATOM 915 O O . SER A 1 108 ? 4.118 -8.958 6.685 1.00 49.31 108 SER A O 1
ATOM 917 N N . SER A 1 109 ? 3.101 -10.805 7.447 1.00 47.38 109 SER A N 1
ATOM 918 C CA . SER A 1 109 ? 3.875 -10.896 8.698 1.00 47.38 109 SER A CA 1
ATOM 919 C C . SER A 1 109 ? 5.372 -11.128 8.467 1.00 47.38 109 SER A C 1
ATOM 921 O O . SER A 1 109 ? 6.176 -10.911 9.369 1.00 47.38 109 SER A O 1
ATOM 923 N N . GLU A 1 110 ? 5.749 -11.543 7.258 1.00 63.06 110 GLU A N 1
ATOM 924 C CA . GLU A 1 110 ? 7.128 -11.760 6.843 1.00 63.06 110 GLU A CA 1
ATOM 925 C C . GLU A 1 110 ? 7.514 -10.719 5.787 1.00 63.06 110 GLU A C 1
ATOM 927 O O . GLU A 1 110 ? 6.817 -10.541 4.784 1.00 63.06 110 GLU A O 1
ATOM 932 N N . SER A 1 111 ? 8.612 -10.007 6.058 1.00 75.75 111 SER A N 1
ATOM 933 C CA . SER A 1 111 ? 9.255 -9.097 5.109 1.00 75.75 111 SER A CA 1
ATOM 934 C C . SER A 1 111 ? 10.328 -9.858 4.337 1.00 75.75 111 SER A C 1
ATOM 936 O O . SER A 1 111 ? 11.070 -10.646 4.924 1.00 75.75 111 SER A O 1
ATOM 938 N N . THR A 1 112 ? 10.408 -9.628 3.031 1.00 86.12 112 THR A N 1
ATOM 939 C CA . THR A 1 112 ? 11.358 -10.290 2.135 1.00 86.12 112 THR A CA 1
ATOM 940 C C . THR A 1 112 ? 12.334 -9.264 1.578 1.00 86.12 112 THR A C 1
ATOM 942 O O . THR A 1 112 ? 11.942 -8.140 1.262 1.00 86.12 112 THR A O 1
ATOM 945 N N . ASP A 1 113 ? 13.607 -9.642 1.474 1.00 92.56 113 ASP A N 1
ATOM 946 C CA . ASP A 1 113 ? 14.617 -8.840 0.789 1.00 92.56 113 ASP A CA 1
ATOM 947 C C . ASP A 1 113 ? 14.392 -8.908 -0.728 1.00 92.56 113 ASP A C 1
ATOM 949 O O . ASP A 1 113 ? 14.243 -9.982 -1.316 1.00 92.56 113 ASP A O 1
ATOM 953 N N . ILE A 1 114 ? 14.339 -7.737 -1.347 1.00 94.38 114 ILE A N 1
ATOM 954 C CA . ILE A 1 114 ? 13.982 -7.524 -2.745 1.00 94.38 114 ILE A CA 1
ATOM 955 C C . ILE A 1 114 ? 15.075 -6.694 -3.394 1.00 94.38 114 ILE A C 1
ATOM 957 O O . ILE A 1 114 ? 15.498 -5.682 -2.835 1.00 94.38 114 ILE A O 1
ATOM 961 N N . SER A 1 115 ? 15.457 -7.061 -4.611 1.00 97.38 115 SER A N 1
ATOM 962 C CA . SER A 1 115 ? 16.378 -6.286 -5.437 1.00 97.38 115 SER A CA 1
ATOM 963 C C . SER A 1 115 ? 15.788 -6.115 -6.829 1.00 97.38 115 SER A C 1
ATOM 965 O O . SER A 1 115 ? 15.463 -7.095 -7.501 1.00 97.38 115 SER A O 1
ATOM 967 N N . ILE A 1 116 ? 15.648 -4.868 -7.275 1.00 97.75 116 ILE A N 1
ATOM 968 C CA . ILE A 1 116 ? 15.077 -4.530 -8.582 1.00 97.75 116 ILE A CA 1
ATOM 969 C C . ILE A 1 116 ? 16.064 -3.644 -9.326 1.00 97.75 116 ILE A C 1
ATOM 971 O O . ILE A 1 116 ? 16.427 -2.569 -8.847 1.00 97.75 116 ILE A O 1
ATOM 975 N N . LYS A 1 117 ? 16.495 -4.088 -10.503 1.00 98.06 117 LYS A N 1
ATOM 976 C CA . LYS A 1 117 ? 17.344 -3.307 -11.396 1.00 98.06 117 LYS A CA 1
ATOM 977 C C . LYS A 1 117 ? 16.481 -2.395 -12.256 1.00 98.06 117 LYS A C 1
ATOM 979 O O . LYS A 1 117 ? 15.513 -2.841 -12.863 1.00 98.06 117 LYS A O 1
ATOM 984 N N . PHE A 1 118 ? 16.872 -1.134 -12.357 1.00 97.62 118 PHE A N 1
ATOM 985 C CA . PHE A 1 118 ? 16.262 -0.154 -13.246 1.00 97.62 118 PHE A CA 1
ATOM 986 C C . PHE A 1 118 ? 17.269 0.302 -14.288 1.00 97.62 118 PHE A C 1
ATOM 988 O O . PHE A 1 118 ? 18.423 0.579 -13.957 1.00 97.62 118 PHE A O 1
ATOM 995 N N . ASN A 1 119 ? 16.825 0.411 -15.541 1.00 96.69 119 ASN A N 1
ATOM 996 C CA . ASN A 1 119 ? 17.673 0.939 -16.607 1.00 96.69 119 ASN A CA 1
ATOM 997 C C . ASN A 1 119 ? 17.978 2.435 -16.396 1.00 96.69 119 ASN A C 1
ATOM 999 O O . ASN A 1 119 ? 17.298 3.114 -15.626 1.00 96.69 119 ASN A O 1
ATOM 1003 N N . ALA A 1 120 ? 18.966 2.975 -17.112 1.00 92.69 120 ALA A N 1
ATOM 1004 C CA . ALA A 1 120 ? 19.429 4.350 -16.909 1.00 92.69 120 ALA A CA 1
ATOM 1005 C C . ALA A 1 120 ? 18.346 5.438 -17.072 1.00 92.69 120 ALA A C 1
ATOM 1007 O O . ALA A 1 120 ? 18.430 6.492 -16.438 1.00 92.69 120 ALA A O 1
ATOM 1008 N N . VAL A 1 121 ? 17.323 5.204 -17.903 1.00 91.19 121 VAL A N 1
ATOM 1009 C CA . VAL A 1 121 ? 16.217 6.155 -18.101 1.00 91.19 121 VAL A CA 1
ATOM 1010 C C . VAL A 1 121 ? 15.277 6.127 -16.900 1.00 91.19 121 VAL A C 1
ATOM 1012 O O . VAL A 1 121 ? 15.032 7.169 -16.292 1.00 91.19 121 VAL A O 1
ATOM 1015 N N . THR A 1 122 ? 14.797 4.944 -16.516 1.00 88.69 122 THR A N 1
ATOM 1016 C CA . THR A 1 122 ? 13.884 4.780 -15.379 1.00 88.69 122 THR A CA 1
ATOM 1017 C C . THR A 1 122 ? 14.565 5.144 -14.060 1.00 88.69 122 THR A C 1
ATOM 1019 O O . THR A 1 122 ? 13.951 5.789 -13.211 1.00 88.69 122 THR A O 1
ATOM 1022 N N . ALA A 1 123 ? 15.857 4.831 -13.917 1.00 90.19 123 ALA A N 1
ATOM 1023 C CA . ALA A 1 123 ? 16.671 5.135 -12.743 1.00 90.19 123 ALA A CA 1
ATOM 1024 C C . ALA A 1 123 ? 16.622 6.619 -12.338 1.00 90.19 123 ALA A C 1
ATOM 1026 O O . ALA A 1 123 ? 16.620 6.924 -11.149 1.00 90.19 123 ALA A O 1
ATOM 1027 N N . ARG A 1 124 ? 16.523 7.557 -13.295 1.00 84.88 124 ARG A N 1
ATOM 1028 C CA . ARG A 1 124 ? 16.393 9.001 -13.005 1.00 84.88 124 ARG A CA 1
ATOM 1029 C C . ARG A 1 124 ? 15.185 9.295 -12.117 1.00 84.88 124 ARG A C 1
ATOM 1031 O O . ARG A 1 124 ? 15.334 9.962 -11.104 1.00 84.88 124 ARG A O 1
ATOM 1038 N N . TYR A 1 125 ? 14.034 8.713 -12.444 1.00 78.31 125 TYR A N 1
ATOM 1039 C CA . TYR A 1 125 ? 12.796 8.886 -11.683 1.00 78.31 125 TYR A CA 1
ATOM 1040 C C . TYR A 1 125 ? 12.798 8.118 -10.361 1.00 78.31 125 TYR A C 1
ATOM 1042 O O . TYR A 1 125 ? 12.172 8.550 -9.394 1.00 78.31 125 TYR A O 1
ATOM 1050 N N . ILE A 1 126 ? 13.486 6.972 -10.306 1.00 83.62 126 ILE A N 1
ATOM 1051 C CA . ILE A 1 126 ? 13.589 6.187 -9.071 1.00 83.62 126 ILE A CA 1
ATOM 1052 C C . ILE A 1 126 ? 14.368 6.957 -7.997 1.00 83.62 126 ILE A C 1
ATOM 1054 O O . ILE A 1 126 ? 13.975 6.899 -6.835 1.00 83.62 126 ILE A O 1
ATOM 1058 N N . ARG A 1 127 ? 15.393 7.737 -8.375 1.00 79.94 127 ARG A N 1
ATOM 1059 C CA . ARG A 1 127 ? 16.200 8.555 -7.444 1.00 79.94 127 ARG A CA 1
ATOM 1060 C C . ARG A 1 127 ? 15.436 9.710 -6.797 1.00 79.94 127 ARG A C 1
ATOM 1062 O O . ARG A 1 127 ? 15.772 10.121 -5.694 1.00 79.94 127 ARG A O 1
ATOM 1069 N N . GLU A 1 128 ? 14.423 10.246 -7.469 1.00 69.81 128 GLU A N 1
ATOM 1070 C CA . GLU A 1 128 ? 13.694 11.442 -7.019 1.00 69.81 128 GLU A CA 1
ATOM 1071 C C . GLU A 1 128 ? 12.759 11.183 -5.827 1.00 69.81 128 GLU A C 1
ATOM 1073 O O . GLU A 1 128 ? 12.117 12.109 -5.330 1.00 69.81 128 GLU A O 1
ATOM 1078 N N . ARG A 1 129 ? 12.616 9.926 -5.390 1.00 63.59 129 ARG A N 1
ATOM 1079 C CA . ARG A 1 129 ? 11.611 9.519 -4.404 1.00 63.59 129 ARG A CA 1
ATOM 1080 C C . ARG A 1 129 ? 12.193 8.578 -3.362 1.00 63.59 129 ARG A C 1
ATOM 1082 O O . ARG A 1 129 ? 13.074 7.769 -3.642 1.00 63.59 129 ARG A O 1
ATOM 1089 N N . ASN A 1 130 ? 11.628 8.654 -2.162 1.00 67.12 130 ASN A N 1
ATOM 1090 C CA . ASN A 1 130 ? 11.780 7.616 -1.158 1.00 67.12 130 ASN A CA 1
ATOM 1091 C C . ASN A 1 130 ? 10.600 6.641 -1.288 1.00 67.12 130 ASN A C 1
ATOM 1093 O O . ASN A 1 130 ? 9.446 7.050 -1.172 1.00 67.12 130 ASN A O 1
ATOM 1097 N N . TRP A 1 131 ? 10.887 5.386 -1.625 1.00 74.38 131 TRP A N 1
ATOM 1098 C CA . TRP A 1 131 ? 9.895 4.344 -1.893 1.00 74.38 131 TRP A CA 1
ATOM 1099 C C . TRP A 1 131 ? 9.593 3.502 -0.654 1.00 74.38 131 TRP A C 1
ATOM 1101 O O . TRP A 1 131 ? 8.495 2.967 -0.524 1.00 74.38 131 TRP A O 1
ATOM 1111 N N . HIS A 1 132 ? 10.551 3.354 0.256 1.00 74.88 132 HIS A N 1
ATOM 1112 C CA . HIS A 1 132 ? 10.364 2.626 1.506 1.00 74.88 132 HIS A CA 1
ATOM 1113 C C . HIS A 1 132 ? 11.471 2.987 2.493 1.00 74.88 132 HIS A C 1
ATOM 1115 O O . HIS A 1 132 ? 12.617 3.156 2.086 1.00 74.88 132 HIS A O 1
ATOM 1121 N N . ILE A 1 133 ? 11.180 2.991 3.794 1.00 72.00 133 ILE A N 1
ATOM 1122 C CA . ILE A 1 133 ? 12.178 3.304 4.831 1.00 72.00 133 ILE A CA 1
ATOM 1123 C C . ILE A 1 133 ? 13.409 2.387 4.792 1.00 72.00 133 ILE A C 1
ATOM 1125 O O . ILE A 1 133 ? 14.514 2.797 5.133 1.00 72.00 133 ILE A O 1
ATOM 1129 N N . SER A 1 134 ? 13.238 1.140 4.352 1.00 81.31 134 SER A N 1
ATOM 1130 C CA . SER A 1 134 ? 14.337 0.178 4.235 1.00 81.31 134 SER A CA 1
ATOM 1131 C C . SER A 1 134 ? 15.139 0.323 2.938 1.00 81.31 134 SER A C 1
ATOM 1133 O O . SER A 1 134 ? 15.957 -0.554 2.654 1.00 81.31 134 SER A O 1
ATOM 1135 N N . GLN A 1 135 ? 14.823 1.300 2.082 1.00 86.94 135 GLN A N 1
ATOM 1136 C CA . GLN A 1 135 ? 15.398 1.333 0.750 1.00 86.94 135 GLN A CA 1
ATOM 1137 C C . GLN A 1 135 ? 16.906 1.565 0.800 1.00 86.94 135 GLN A C 1
ATOM 1139 O O . GLN A 1 135 ? 17.406 2.404 1.549 1.00 86.94 135 GLN A O 1
ATOM 1144 N N . ARG A 1 136 ? 17.633 0.861 -0.061 1.00 92.81 136 ARG A N 1
ATOM 1145 C CA . ARG A 1 136 ? 19.043 1.128 -0.333 1.00 92.81 136 ARG A CA 1
ATOM 1146 C C . ARG A 1 136 ? 19.247 1.139 -1.837 1.00 92.81 136 ARG A C 1
ATOM 1148 O O . ARG A 1 136 ? 18.886 0.181 -2.512 1.00 92.81 136 ARG A O 1
ATOM 1155 N N . ILE A 1 137 ? 19.828 2.216 -2.348 1.00 93.94 137 ILE A N 1
ATOM 1156 C CA . ILE A 1 137 ? 20.138 2.358 -3.770 1.00 93.94 137 ILE A CA 1
ATOM 1157 C C . ILE A 1 137 ? 21.604 1.989 -3.984 1.00 93.94 137 ILE A C 1
ATOM 1159 O O . ILE A 1 137 ? 22.487 2.485 -3.287 1.00 93.94 137 ILE A O 1
ATOM 1163 N N . GLU A 1 138 ? 21.841 1.108 -4.945 1.00 96.75 138 GLU A N 1
ATOM 1164 C CA . GLU A 1 138 ? 23.156 0.768 -5.473 1.00 96.75 138 GLU A CA 1
ATOM 1165 C C . GLU A 1 138 ? 23.257 1.323 -6.895 1.00 96.75 138 GLU A C 1
ATOM 1167 O O . GLU A 1 138 ? 22.527 0.900 -7.790 1.00 96.75 138 GLU A O 1
ATOM 1172 N N . GLU A 1 139 ? 24.119 2.317 -7.085 1.00 95.75 139 GLU A N 1
ATOM 1173 C CA . GLU A 1 139 ? 24.349 2.954 -8.384 1.00 95.75 139 GLU A CA 1
ATOM 1174 C C . GLU A 1 139 ? 25.282 2.093 -9.242 1.00 95.75 139 GLU A C 1
ATOM 1176 O O . GLU A 1 139 ? 26.285 1.580 -8.745 1.00 95.75 139 GLU A O 1
ATOM 1181 N N . LEU A 1 140 ? 24.969 1.955 -10.532 1.00 94.88 140 LEU A N 1
ATOM 1182 C CA . LEU A 1 140 ? 25.788 1.220 -11.497 1.00 94.88 140 LEU A CA 1
ATOM 1183 C C . LEU A 1 140 ? 26.477 2.184 -12.477 1.00 94.88 140 LEU A C 1
ATOM 1185 O O . LEU A 1 140 ? 25.970 3.267 -12.776 1.00 94.88 140 LEU A O 1
ATOM 1189 N N . GLU A 1 141 ? 27.637 1.784 -13.003 1.00 86.56 141 GLU A N 1
ATOM 1190 C CA . GLU A 1 141 ? 28.486 2.630 -13.865 1.00 86.56 141 GLU A CA 1
ATOM 1191 C C . GLU A 1 141 ? 27.818 3.035 -15.194 1.00 86.56 141 GLU A C 1
ATOM 1193 O O . GLU A 1 141 ? 28.148 4.068 -15.772 1.00 86.56 141 GLU A O 1
ATOM 1198 N N . ASP A 1 142 ? 26.844 2.257 -15.666 1.00 89.56 142 ASP A N 1
ATOM 1199 C CA . ASP A 1 142 ? 26.076 2.499 -16.894 1.00 89.56 142 ASP A CA 1
ATOM 1200 C C . ASP A 1 142 ? 24.879 3.454 -16.689 1.00 89.56 142 ASP A C 1
ATOM 1202 O O . ASP A 1 142 ? 24.073 3.672 -17.599 1.00 89.56 142 ASP A O 1
ATOM 1206 N N . GLY A 1 143 ? 24.749 4.037 -15.493 1.00 88.88 143 GLY A N 1
ATOM 1207 C CA . GLY A 1 143 ? 23.655 4.925 -15.107 1.00 88.88 143 GLY A CA 1
ATOM 1208 C C . GLY A 1 143 ? 22.389 4.195 -14.654 1.00 88.88 143 GLY A C 1
ATOM 1209 O O . GLY A 1 143 ? 21.437 4.860 -14.219 1.00 88.88 143 GLY A O 1
ATOM 1210 N N . CYS A 1 144 ? 22.371 2.860 -14.729 1.00 94.75 144 CYS A N 1
ATOM 1211 C CA . CYS A 1 144 ? 21.368 2.027 -14.077 1.00 94.75 144 CYS A CA 1
ATOM 1212 C C . CYS A 1 144 ? 21.512 2.100 -12.549 1.00 94.75 144 CYS A C 1
ATOM 1214 O O . CYS A 1 144 ? 22.498 2.603 -12.012 1.00 94.75 144 CYS A O 1
ATOM 1216 N N . LEU A 1 145 ? 20.527 1.559 -11.839 1.00 96.56 145 LEU A N 1
ATOM 1217 C CA . LEU A 1 145 ? 20.628 1.346 -10.397 1.00 96.56 145 LEU A CA 1
ATOM 1218 C C . LEU A 1 145 ? 19.941 0.049 -9.989 1.00 96.56 145 LEU A C 1
ATOM 1220 O O . LEU A 1 145 ? 19.061 -0.444 -10.700 1.00 96.56 145 LEU A O 1
ATOM 1224 N N . ILE A 1 146 ? 20.310 -0.473 -8.825 1.00 98.00 146 ILE A N 1
ATOM 1225 C CA . ILE A 1 146 ? 19.580 -1.528 -8.129 1.00 98.00 146 ILE A CA 1
ATOM 1226 C C . ILE A 1 146 ? 18.937 -0.910 -6.889 1.00 98.00 146 ILE A C 1
ATOM 1228 O O . ILE A 1 146 ? 19.613 -0.364 -6.018 1.00 98.00 146 ILE A O 1
ATOM 1232 N N . LEU A 1 147 ? 17.612 -0.992 -6.816 1.00 96.12 147 LEU A N 1
ATOM 1233 C CA . LEU A 1 147 ? 16.845 -0.638 -5.632 1.00 96.12 147 LEU A CA 1
ATOM 1234 C C . LEU A 1 147 ? 16.684 -1.887 -4.767 1.00 96.12 147 LEU A C 1
ATOM 1236 O O . LEU A 1 147 ? 16.047 -2.857 -5.182 1.00 96.12 147 LEU A O 1
ATOM 1240 N N . HIS A 1 148 ? 17.243 -1.843 -3.564 1.00 95.81 148 HIS A N 1
ATOM 1241 C CA . HIS A 1 148 ? 17.065 -2.864 -2.540 1.00 95.81 148 HIS A CA 1
ATOM 1242 C C . HIS A 1 148 ? 15.963 -2.439 -1.574 1.00 95.81 148 HIS A C 1
ATOM 1244 O O . HIS A 1 148 ? 16.008 -1.325 -1.056 1.00 95.81 148 HIS A O 1
ATOM 1250 N N . LEU A 1 149 ? 14.999 -3.319 -1.313 1.00 91.25 149 LEU A N 1
ATOM 1251 C CA . LEU A 1 149 ? 13.878 -3.106 -0.397 1.00 91.25 149 LEU A CA 1
ATOM 1252 C C . LEU A 1 149 ? 13.740 -4.302 0.550 1.00 91.25 149 LEU A C 1
ATOM 1254 O O . LEU A 1 149 ? 14.137 -5.413 0.221 1.00 91.25 149 LEU A O 1
ATOM 1258 N N . LYS A 1 150 ? 13.117 -4.080 1.705 1.00 87.38 150 LYS A N 1
ATOM 1259 C CA . LYS A 1 150 ? 12.722 -5.119 2.651 1.00 87.38 150 LYS A CA 1
ATOM 1260 C C . LYS A 1 150 ? 11.270 -4.891 3.036 1.00 87.38 150 LYS A C 1
ATOM 1262 O O . LYS A 1 150 ? 10.976 -4.111 3.941 1.00 87.38 150 LYS A O 1
ATOM 1267 N N . ILE A 1 151 ? 10.370 -5.530 2.296 1.00 78.88 151 ILE A N 1
ATOM 1268 C CA . ILE A 1 151 ? 8.921 -5.321 2.409 1.00 78.88 151 ILE A CA 1
ATOM 1269 C C . ILE A 1 151 ? 8.167 -6.646 2.372 1.00 78.88 151 ILE A C 1
ATOM 1271 O O . ILE A 1 151 ? 8.670 -7.650 1.872 1.00 78.88 151 ILE A O 1
ATOM 1275 N N . GLY A 1 152 ? 6.963 -6.647 2.939 1.00 73.62 152 GLY A N 1
ATOM 1276 C CA . GLY A 1 152 ? 5.966 -7.681 2.673 1.00 73.62 152 GLY A CA 1
ATOM 1277 C C . GLY A 1 152 ? 5.175 -7.364 1.401 1.00 73.62 152 GLY A C 1
ATOM 1278 O O . GLY A 1 152 ? 5.347 -6.297 0.814 1.00 73.62 152 GLY A O 1
ATOM 1279 N N . GLY A 1 153 ? 4.288 -8.272 0.993 1.00 70.69 153 GLY A N 1
ATOM 1280 C CA . GLY A 1 153 ? 3.284 -7.934 -0.021 1.00 70.69 153 GLY A CA 1
ATOM 1281 C C . GLY A 1 153 ? 3.783 -7.900 -1.460 1.00 70.69 153 GLY A C 1
ATOM 1282 O O . GLY A 1 153 ? 3.731 -6.874 -2.142 1.00 70.69 153 GLY A O 1
ATOM 1283 N N . LEU A 1 154 ? 4.257 -9.051 -1.935 1.00 79.31 154 LEU A N 1
ATOM 1284 C CA . LEU A 1 154 ? 4.838 -9.205 -3.269 1.00 79.31 154 LEU A CA 1
ATOM 1285 C C . LEU A 1 154 ? 3.855 -8.890 -4.412 1.00 79.31 154 LEU A C 1
ATOM 1287 O O . LEU A 1 154 ? 4.296 -8.504 -5.493 1.00 79.31 154 LEU A O 1
ATOM 1291 N N . GLY A 1 155 ? 2.538 -8.972 -4.190 1.00 77.75 155 GLY A N 1
ATOM 1292 C CA . GLY A 1 155 ? 1.536 -8.717 -5.225 1.00 77.75 155 GLY A CA 1
ATOM 1293 C C . GLY A 1 155 ? 1.449 -7.246 -5.642 1.00 77.75 155 GLY A C 1
ATOM 1294 O O . GLY A 1 155 ? 1.323 -6.940 -6.833 1.00 77.75 155 GLY A O 1
ATOM 1295 N N . GLU A 1 156 ? 1.534 -6.320 -4.683 1.00 75.94 156 GLU A N 1
ATOM 1296 C CA . GLU A 1 156 ? 1.605 -4.878 -4.962 1.00 75.94 156 GLU A CA 1
ATOM 1297 C C . GLU A 1 156 ? 2.920 -4.516 -5.652 1.00 75.94 156 GLU A C 1
ATOM 1299 O O . GLU A 1 156 ? 2.913 -3.809 -6.665 1.00 75.94 156 GLU A O 1
ATOM 1304 N N . LEU A 1 157 ? 4.028 -5.078 -5.165 1.00 86.06 157 LEU A N 1
ATOM 1305 C CA . LEU A 1 157 ? 5.336 -4.865 -5.762 1.00 86.06 157 LEU A CA 1
ATOM 1306 C C . LEU A 1 157 ? 5.394 -5.369 -7.209 1.00 86.06 157 LEU A C 1
ATOM 1308 O O . LEU A 1 157 ? 5.872 -4.642 -8.076 1.00 86.06 157 LEU A O 1
ATOM 1312 N N . LYS A 1 158 ? 4.846 -6.559 -7.496 1.00 90.44 158 LYS A N 1
ATOM 1313 C CA . LYS A 1 158 ? 4.741 -7.108 -8.857 1.00 90.44 158 LYS A CA 1
ATOM 1314 C C . LYS A 1 158 ? 4.092 -6.102 -9.807 1.00 90.44 158 LYS A C 1
ATOM 1316 O O . LYS A 1 158 ? 4.662 -5.764 -10.842 1.00 90.44 158 LYS A O 1
ATOM 1321 N N . ARG A 1 159 ? 2.910 -5.586 -9.444 1.00 86.06 159 ARG A N 1
ATOM 1322 C CA . ARG A 1 159 ? 2.173 -4.606 -10.265 1.00 86.06 159 ARG A CA 1
ATOM 1323 C C . ARG A 1 159 ? 2.976 -3.325 -10.477 1.00 86.06 159 ARG A C 1
ATOM 1325 O O . ARG A 1 159 ? 3.005 -2.801 -11.587 1.00 86.06 159 ARG A O 1
ATOM 1332 N N . TRP A 1 160 ? 3.638 -2.840 -9.429 1.00 89.31 160 TRP A N 1
ATOM 1333 C CA . TRP A 1 160 ? 4.467 -1.642 -9.506 1.00 89.31 160 TRP A CA 1
ATOM 1334 C C . TRP A 1 160 ? 5.685 -1.828 -10.415 1.00 89.31 160 TRP A C 1
ATOM 1336 O O . TRP A 1 160 ? 5.971 -0.944 -11.214 1.00 89.31 160 TRP A O 1
ATOM 1346 N N . VAL A 1 161 ? 6.375 -2.970 -10.349 1.00 93.62 161 VAL A N 1
ATOM 1347 C CA 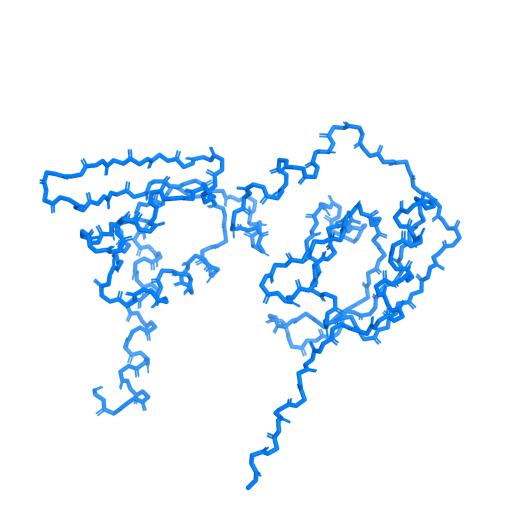. VAL A 1 161 ? 7.509 -3.263 -11.240 1.00 93.62 161 VAL A CA 1
ATOM 1348 C C . VAL A 1 161 ? 7.046 -3.332 -12.694 1.00 93.62 161 VAL A C 1
ATOM 1350 O O . VAL A 1 161 ? 7.620 -2.669 -13.557 1.00 93.62 161 VAL A O 1
ATOM 1353 N N . LEU A 1 162 ? 5.970 -4.076 -12.964 1.00 93.94 162 LEU A N 1
ATOM 1354 C CA . LEU A 1 162 ? 5.465 -4.285 -14.322 1.00 93.94 162 LEU A CA 1
ATOM 1355 C C . LEU A 1 162 ? 4.982 -2.998 -15.002 1.00 93.94 162 LEU A C 1
ATOM 1357 O O . LEU A 1 162 ? 5.037 -2.910 -16.228 1.00 93.94 162 LEU A O 1
ATOM 1361 N N . GLN A 1 163 ? 4.581 -1.970 -14.244 1.00 92.75 163 GLN A N 1
ATOM 1362 C CA . GLN A 1 163 ? 4.194 -0.670 -14.811 1.00 92.75 163 GLN A CA 1
ATOM 1363 C C . GLN A 1 163 ? 5.338 0.002 -15.599 1.00 92.75 163 GLN A C 1
ATOM 1365 O O . GLN A 1 163 ? 5.083 0.858 -16.444 1.00 92.75 163 GLN A O 1
ATOM 1370 N N . TYR A 1 164 ? 6.595 -0.360 -15.312 1.00 93.25 164 TYR A N 1
ATOM 1371 C CA . TYR A 1 164 ? 7.779 0.173 -15.988 1.00 93.25 164 TYR A CA 1
ATOM 1372 C C . TYR A 1 164 ? 8.177 -0.630 -17.234 1.00 93.25 164 TYR A C 1
ATOM 1374 O O . TYR A 1 164 ? 9.124 -0.246 -17.924 1.00 93.25 164 TYR A O 1
ATOM 1382 N N . GLY A 1 165 ? 7.483 -1.733 -17.539 1.00 94.25 165 GLY A N 1
ATOM 1383 C CA . GLY A 1 165 ? 7.807 -2.608 -18.664 1.00 94.25 165 GLY A CA 1
ATOM 1384 C C . GLY A 1 165 ? 9.265 -3.077 -18.629 1.00 94.25 165 GLY A C 1
ATOM 1385 O O . GLY A 1 165 ? 9.783 -3.455 -17.583 1.00 94.25 165 GLY A O 1
ATOM 1386 N N . SER A 1 166 ? 9.961 -2.987 -19.765 1.00 95.19 166 SER A N 1
ATOM 1387 C CA . SER A 1 166 ? 11.390 -3.329 -19.880 1.00 95.19 166 SER A CA 1
ATOM 1388 C C . SER A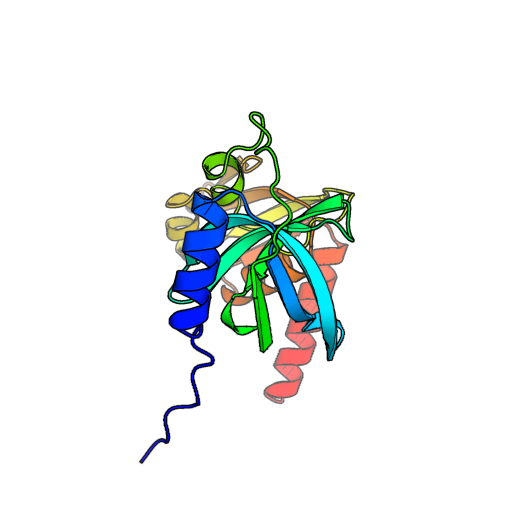 1 166 ? 12.334 -2.380 -19.123 1.00 95.19 166 SER A C 1
ATOM 1390 O O . SER A 1 166 ? 13.549 -2.571 -19.132 1.00 95.19 166 SER A O 1
ATOM 1392 N N . GLY A 1 167 ? 11.800 -1.341 -18.475 1.00 96.06 167 GLY A N 1
ATOM 1393 C CA . GLY A 1 167 ? 12.553 -0.407 -17.650 1.00 96.06 167 GLY A CA 1
ATOM 1394 C C . GLY A 1 167 ? 12.927 -0.920 -16.262 1.00 96.06 167 GLY A C 1
ATOM 1395 O O . GLY A 1 167 ? 13.730 -0.260 -15.598 1.00 96.06 167 GLY A O 1
ATOM 1396 N N . ALA A 1 168 ? 12.365 -2.052 -15.835 1.00 97.56 168 ALA A N 1
ATOM 1397 C CA . ALA A 1 168 ? 12.611 -2.655 -14.533 1.00 97.56 168 ALA A CA 1
ATOM 1398 C C . ALA A 1 168 ? 12.764 -4.180 -14.642 1.00 97.56 168 ALA A C 1
ATOM 1400 O O . ALA A 1 168 ? 12.046 -4.839 -15.390 1.00 97.56 168 ALA A O 1
ATOM 1401 N N . GLU A 1 169 ? 13.678 -4.745 -13.858 1.00 97.44 169 GLU A N 1
ATOM 1402 C CA . GLU A 1 169 ? 13.926 -6.182 -13.770 1.00 97.44 169 GLU A CA 1
ATOM 1403 C C . GLU A 1 169 ? 14.016 -6.604 -12.301 1.00 97.44 169 GLU A C 1
ATOM 1405 O O . GLU A 1 169 ? 14.822 -6.071 -11.539 1.00 97.44 169 GLU A O 1
ATOM 1410 N N . VAL A 1 170 ? 13.215 -7.592 -11.897 1.00 97.69 170 VAL A N 1
ATOM 1411 C CA . VAL A 1 170 ? 13.327 -8.201 -10.563 1.00 97.69 170 VAL A CA 1
ATOM 1412 C C . VAL A 1 170 ? 14.535 -9.135 -10.540 1.00 97.69 170 VAL A C 1
ATOM 1414 O O . VAL A 1 170 ? 14.562 -10.130 -11.263 1.00 97.69 170 VAL A O 1
ATOM 1417 N N . LEU A 1 171 ? 15.523 -8.835 -9.699 1.00 97.56 171 LEU A N 1
ATOM 1418 C CA . LEU A 1 171 ? 16.690 -9.691 -9.466 1.00 97.56 171 LEU A CA 1
ATOM 1419 C C . LEU A 1 171 ? 16.439 -10.692 -8.332 1.00 97.56 171 LEU A C 1
ATOM 1421 O O . LEU A 1 171 ? 16.914 -11.821 -8.394 1.00 97.56 171 LEU A O 1
ATOM 1425 N N . SER A 1 172 ? 15.695 -10.285 -7.304 1.00 95.75 172 SER A N 1
ATOM 1426 C CA . SER A 1 172 ? 15.319 -11.130 -6.168 1.00 95.75 172 SER A CA 1
ATOM 1427 C C . SER A 1 172 ? 14.034 -10.613 -5.491 1.00 95.75 172 SER A C 1
ATOM 1429 O O . SER A 1 172 ? 13.745 -9.414 -5.578 1.00 95.75 172 SER A O 1
ATOM 1431 N N . PRO A 1 173 ? 13.263 -11.483 -4.808 1.00 94.31 173 PRO A N 1
ATOM 1432 C CA . PRO A 1 173 ? 13.425 -12.939 -4.741 1.00 94.31 173 PRO A CA 1
ATOM 1433 C C . PRO A 1 173 ? 13.028 -13.631 -6.056 1.00 94.31 173 PRO A C 1
ATOM 1435 O O . PRO A 1 173 ? 12.267 -13.086 -6.856 1.00 94.31 173 PRO A O 1
ATOM 1438 N N . GLU A 1 174 ? 13.509 -14.862 -6.253 1.00 94.81 174 GLU A N 1
ATOM 1439 C CA . GLU A 1 174 ? 13.206 -15.651 -7.459 1.00 94.81 174 GLU A CA 1
ATOM 1440 C C . GLU A 1 174 ? 11.701 -15.902 -7.624 1.00 94.81 174 GLU A C 1
ATOM 1442 O O . GLU A 1 174 ? 11.185 -15.882 -8.736 1.00 94.81 174 GLU A O 1
ATOM 1447 N N . SER A 1 175 ? 10.968 -16.056 -6.516 1.00 93.19 175 SER A N 1
ATOM 1448 C CA . SER A 1 175 ? 9.508 -16.198 -6.539 1.00 93.19 175 SER A CA 1
ATOM 1449 C C . SER A 1 175 ? 8.822 -15.006 -7.209 1.00 93.19 175 SER A C 1
ATOM 1451 O O . SER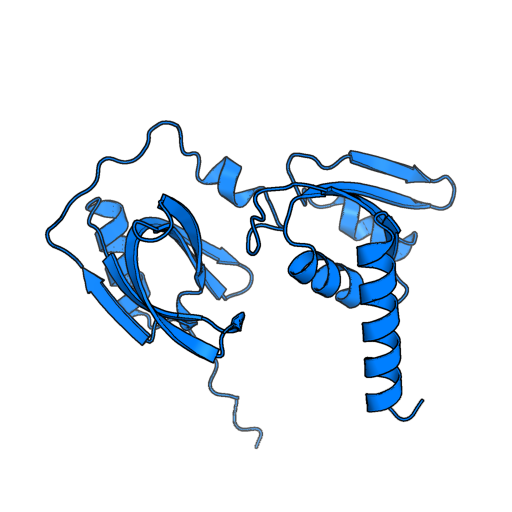 A 1 175 ? 8.012 -15.193 -8.112 1.00 93.19 175 SER A O 1
ATOM 1453 N N . LEU A 1 176 ? 9.194 -13.777 -6.835 1.00 93.56 176 LEU A N 1
ATOM 1454 C CA . LEU A 1 176 ? 8.645 -12.563 -7.438 1.00 93.56 176 LEU A CA 1
ATOM 1455 C C . LEU A 1 176 ? 9.056 -12.432 -8.910 1.00 93.56 176 LEU A C 1
ATOM 1457 O O . LEU A 1 176 ? 8.244 -12.031 -9.745 1.00 93.56 176 LEU A O 1
ATOM 1461 N N . ARG A 1 177 ? 10.305 -12.782 -9.245 1.00 96.88 177 ARG A N 1
ATOM 1462 C CA . ARG A 1 177 ? 10.779 -12.806 -10.636 1.00 96.88 177 ARG A CA 1
ATOM 1463 C C . ARG A 1 177 ? 9.926 -13.755 -11.482 1.00 96.88 177 ARG A C 1
ATOM 1465 O O . ARG A 1 177 ? 9.483 -13.364 -12.562 1.00 96.88 177 ARG A O 1
ATOM 1472 N N . GLN A 1 178 ? 9.644 -14.952 -10.971 1.00 96.50 178 GLN A N 1
ATOM 1473 C CA . GLN A 1 178 ? 8.810 -15.943 -11.644 1.00 96.50 178 GLN A CA 1
ATOM 1474 C C . GLN A 1 178 ? 7.368 -15.450 -11.830 1.00 96.50 178 GLN A C 1
ATOM 1476 O O . GLN A 1 178 ? 6.829 -15.550 -12.930 1.00 96.50 178 GLN A O 1
ATOM 1481 N N . GLU A 1 179 ? 6.772 -14.826 -10.809 1.00 95.12 179 GLU A N 1
ATOM 1482 C CA . GLU A 1 179 ? 5.437 -14.229 -10.925 1.00 95.12 179 GLU A CA 1
ATOM 1483 C C . GLU A 1 179 ? 5.366 -13.133 -12.003 1.00 95.12 179 GLU A C 1
ATOM 1485 O O . GLU A 1 179 ? 4.383 -13.054 -12.742 1.00 95.12 179 GLU A O 1
ATOM 1490 N N . CYS A 1 180 ? 6.401 -12.294 -12.127 1.00 96.62 180 CYS A N 1
ATOM 1491 C CA . CYS A 1 180 ? 6.494 -11.306 -13.205 1.00 96.62 180 CYS A CA 1
ATOM 1492 C C . CYS A 1 180 ? 6.573 -11.975 -14.584 1.00 96.62 180 CYS A C 1
ATOM 1494 O O . CYS A 1 180 ? 5.912 -11.524 -15.518 1.00 96.62 180 CYS A O 1
ATOM 1496 N N . ILE A 1 181 ? 7.359 -13.048 -14.723 1.00 96.75 181 ILE A N 1
ATOM 1497 C CA . ILE A 1 181 ? 7.488 -13.800 -15.980 1.00 96.75 181 ILE A CA 1
ATOM 1498 C C . ILE A 1 181 ? 6.139 -14.392 -16.400 1.00 96.75 181 ILE A C 1
ATOM 1500 O O . ILE A 1 181 ? 5.759 -14.290 -17.567 1.00 96.75 181 ILE A O 1
ATOM 1504 N N . ASP A 1 182 ? 5.409 -14.998 -15.467 1.00 96.88 182 ASP A N 1
ATOM 1505 C CA . ASP A 1 182 ? 4.121 -15.628 -15.760 1.00 96.88 182 ASP A CA 1
ATOM 1506 C C . ASP A 1 182 ? 3.045 -14.592 -16.116 1.00 96.88 182 ASP A C 1
ATOM 1508 O O . ASP A 1 182 ? 2.247 -14.804 -17.036 1.00 96.88 182 ASP A O 1
ATOM 1512 N N . GLU A 1 183 ? 3.076 -13.423 -15.471 1.00 96.56 183 GLU A N 1
ATOM 1513 C CA . GLU A 1 183 ? 2.240 -12.286 -15.854 1.00 96.56 183 GLU A CA 1
ATOM 1514 C C . GLU A 1 183 ? 2.585 -11.785 -17.263 1.00 96.56 183 GLU A C 1
ATOM 1516 O O . GLU A 1 183 ? 1.690 -11.611 -18.083 1.00 96.56 183 GLU A O 1
ATOM 1521 N N . ILE A 1 184 ? 3.870 -11.615 -17.594 1.00 96.56 184 ILE A N 1
ATOM 1522 C CA . ILE A 1 184 ? 4.307 -11.177 -18.931 1.00 96.56 184 ILE A CA 1
ATOM 1523 C C . ILE A 1 184 ? 3.846 -12.158 -20.015 1.00 96.56 184 ILE A C 1
ATOM 1525 O O . ILE A 1 184 ? 3.372 -11.723 -21.063 1.00 96.56 184 ILE A O 1
ATOM 1529 N N . LYS A 1 185 ? 3.929 -13.472 -19.768 1.00 96.69 185 LYS A N 1
ATOM 1530 C CA . LYS A 1 185 ? 3.396 -14.491 -20.690 1.00 96.69 185 LYS A CA 1
ATOM 1531 C C . LYS A 1 185 ? 1.884 -14.364 -20.863 1.00 96.69 185 LYS A C 1
ATOM 1533 O O . LYS A 1 185 ? 1.382 -14.466 -21.978 1.00 96.69 185 LYS A O 1
ATOM 1538 N N . SER A 1 186 ? 1.164 -14.118 -19.770 1.00 96.19 186 SER A N 1
ATOM 1539 C CA . SER A 1 186 ? -0.286 -13.911 -19.804 1.00 96.19 186 SER A CA 1
ATOM 1540 C C . SER A 1 186 ? -0.642 -12.663 -20.616 1.00 96.19 186 SER A C 1
ATOM 1542 O O . SER A 1 186 ? -1.527 -12.710 -21.468 1.00 96.19 186 SER A O 1
ATOM 1544 N N . VAL A 1 187 ? 0.100 -11.570 -20.421 1.00 95.50 187 VAL A N 1
ATOM 1545 C CA . VAL A 1 187 ? -0.030 -10.331 -21.194 1.00 95.50 187 VAL A CA 1
ATOM 1546 C C . VAL A 1 187 ? 0.269 -10.573 -22.674 1.00 95.50 187 VAL A C 1
ATOM 1548 O O . VAL A 1 187 ? -0.519 -10.146 -23.512 1.00 95.50 187 VAL A O 1
ATOM 1551 N N . ALA A 1 188 ? 1.344 -11.289 -23.015 1.00 95.50 188 ALA A N 1
ATOM 1552 C CA . ALA A 1 188 ? 1.650 -11.653 -24.401 1.00 95.50 188 ALA A CA 1
ATOM 1553 C C . ALA A 1 188 ? 0.475 -12.400 -25.057 1.00 95.50 188 ALA A C 1
ATOM 1555 O O . ALA A 1 188 ? 0.013 -11.993 -26.123 1.00 95.50 188 ALA A O 1
ATOM 1556 N N . GLY A 1 189 ? -0.111 -13.372 -24.348 1.00 96.12 189 GLY A N 1
ATOM 1557 C CA . GLY A 1 189 ? -1.311 -14.082 -24.792 1.00 96.12 189 GLY A CA 1
ATOM 1558 C C . GLY A 1 189 ? -2.525 -13.173 -25.031 1.00 96.12 189 GLY A C 1
ATOM 1559 O O . GLY A 1 189 ? -3.250 -13.377 -26.002 1.00 96.12 189 GLY A O 1
ATOM 1560 N N . VAL A 1 190 ? -2.729 -12.132 -24.212 1.00 96.31 190 VAL A N 1
ATOM 1561 C CA . VAL A 1 190 ? -3.796 -11.126 -24.422 1.00 96.31 190 VAL A CA 1
ATOM 1562 C C . VAL A 1 190 ? -3.596 -10.347 -25.726 1.00 96.31 190 VAL A C 1
ATOM 1564 O O . VAL A 1 190 ? -4.573 -10.021 -26.399 1.00 96.31 190 VAL A O 1
ATOM 1567 N N . TYR A 1 191 ? -2.347 -10.072 -26.105 1.00 94.75 191 TYR A N 1
ATOM 1568 C CA . TYR A 1 191 ? -2.006 -9.400 -27.363 1.00 94.75 191 TYR A CA 1
ATOM 1569 C C . TYR A 1 191 ? -1.847 -10.359 -28.555 1.00 94.75 191 TYR A C 1
ATOM 1571 O O . TYR A 1 191 ? -1.625 -9.896 -29.673 1.00 94.75 191 TYR A O 1
ATOM 1579 N N . GLY A 1 192 ? -1.983 -11.671 -28.340 1.00 92.69 192 GLY A N 1
ATOM 1580 C CA . GLY A 1 192 ? -1.803 -12.688 -29.377 1.00 92.69 192 GLY A CA 1
ATOM 1581 C C . GLY A 1 192 ? -0.350 -12.869 -29.829 1.00 92.69 192 GLY A C 1
ATOM 1582 O O . GLY A 1 192 ? -0.127 -13.213 -30.990 1.00 92.69 192 GLY A O 1
ATOM 1583 N N . ILE A 1 193 ? 0.611 -12.597 -28.939 1.00 90.25 193 ILE A N 1
ATOM 1584 C CA . ILE A 1 193 ? 2.056 -12.812 -29.134 1.00 90.25 193 ILE A CA 1
ATOM 1585 C C . ILE A 1 193 ? 2.464 -14.157 -28.533 1.00 90.25 193 ILE A C 1
ATOM 1587 O O . ILE A 1 193 ? 1.995 -14.465 -27.413 1.00 90.25 193 ILE A O 1
#

Radius of gyration: 19.35 Å; chains: 1; bounding box: 50×31×52 Å